Protein AF-A0A1I8BMW8-F1 (afdb_monomer_lite)

Foldseek 3Di:
DDDPPPPPCVVVVVVVPVPPDPPPPDDDPDPDPVPDDDDDDDLVLLCVCCQWCSNDPVQVVQADPVVRDGDDPADPVLVVQVSVCSVPVARADDLVDQLVSNVVVCVNRVHDPVRHDPVHVVVSVVNVVVVVVVVVVCVVCVVVVVCVVLCVVVVVLVVVVVVLVVQQADFDPVPVPPDPGDGPCNVPVVVSVVSLVVSLVVLVVSLVVVLVPDPDNVVQCPDPVVVVSCVVNVVVVVVVVVVVVVVD

Structure (mmCIF, N/CA/C/O backbone):
data_AF-A0A1I8BMW8-F1
#
_entry.id   AF-A0A1I8BMW8-F1
#
loop_
_atom_site.group_PDB
_atom_site.id
_atom_site.type_symbol
_atom_site.label_atom_id
_atom_site.label_alt_id
_atom_site.label_comp_id
_atom_site.label_asym_id
_atom_site.label_entity_id
_atom_site.label_seq_id
_atom_site.pdbx_PDB_ins_code
_atom_site.Cartn_x
_atom_site.Cartn_y
_atom_site.Cartn_z
_atom_site.occupancy
_atom_site.B_iso_or_equiv
_atom_site.auth_seq_id
_atom_site.auth_comp_id
_atom_site.auth_asym_id
_atom_site.auth_atom_id
_atom_site.pdbx_PDB_model_num
ATOM 1 N N . MET A 1 1 ? 2.443 -24.872 -12.646 1.00 39.47 1 MET A N 1
ATOM 2 C CA . MET A 1 1 ? 2.632 -23.406 -12.586 1.00 39.47 1 MET A CA 1
ATOM 3 C C . MET A 1 1 ? 1.426 -22.769 -13.255 1.00 39.47 1 MET A C 1
ATOM 5 O O . MET A 1 1 ? 1.393 -22.678 -14.472 1.00 39.47 1 MET A O 1
ATOM 9 N N . GLY A 1 2 ? 0.381 -22.483 -12.479 1.00 38.47 2 GLY A N 1
ATOM 10 C CA . GLY A 1 2 ? -0.894 -21.980 -12.985 1.00 38.47 2 GLY A CA 1
ATOM 11 C C . GLY A 1 2 ? -1.190 -20.589 -12.436 1.00 38.47 2 GLY A C 1
ATOM 12 O O . GLY A 1 2 ? -1.280 -20.422 -11.228 1.00 38.47 2 GLY A O 1
ATOM 13 N N . SER A 1 3 ? -1.360 -19.646 -13.363 1.00 41.53 3 SER A N 1
ATOM 14 C CA . SER A 1 3 ? -2.353 -18.564 -13.315 1.00 41.53 3 SER A CA 1
ATOM 15 C C . SER A 1 3 ? -2.209 -17.449 -12.266 1.00 41.53 3 SER A C 1
ATOM 17 O O . SER A 1 3 ? -2.980 -17.389 -11.317 1.00 41.53 3 SER A O 1
ATOM 19 N N . SER A 1 4 ? -1.361 -16.451 -12.556 1.00 47.25 4 SER A N 1
ATOM 20 C CA . SER A 1 4 ? -1.442 -15.094 -11.960 1.00 47.25 4 SER A CA 1
ATOM 21 C C . SER A 1 4 ? -1.854 -14.003 -12.963 1.00 47.25 4 SER A C 1
ATOM 23 O O . SER A 1 4 ? -1.624 -12.822 -12.729 1.00 47.25 4 SER A O 1
ATOM 25 N N . ALA A 1 5 ? -2.470 -14.362 -14.095 1.00 47.78 5 ALA A N 1
ATOM 26 C CA . ALA A 1 5 ? -2.811 -13.396 -15.149 1.00 47.78 5 ALA A CA 1
ATOM 27 C C . ALA A 1 5 ? -4.269 -12.883 -15.122 1.00 47.78 5 ALA A C 1
ATOM 29 O O . ALA A 1 5 ? -4.607 -11.982 -15.884 1.00 47.78 5 ALA A O 1
ATOM 30 N N . ALA A 1 6 ? -5.145 -13.409 -14.257 1.00 46.69 6 ALA A N 1
ATOM 31 C CA . ALA A 1 6 ? -6.575 -13.067 -14.293 1.00 46.69 6 ALA A CA 1
ATOM 32 C C . ALA A 1 6 ? -6.965 -11.806 -13.488 1.00 46.69 6 ALA A C 1
ATOM 34 O O . ALA A 1 6 ? -8.049 -11.268 -13.692 1.00 46.69 6 ALA A O 1
ATOM 35 N N . ALA A 1 7 ? -6.106 -11.301 -12.594 1.00 51.41 7 ALA A N 1
ATOM 36 C CA . ALA A 1 7 ? -6.482 -10.226 -11.665 1.00 51.41 7 ALA A CA 1
ATOM 37 C C . ALA A 1 7 ? -6.335 -8.796 -12.231 1.00 51.41 7 ALA A C 1
ATOM 39 O O . ALA A 1 7 ? -6.911 -7.859 -11.683 1.00 51.41 7 ALA A O 1
ATOM 40 N N . ALA A 1 8 ? -5.605 -8.604 -13.336 1.00 49.16 8 ALA A N 1
ATOM 41 C CA . ALA A 1 8 ? -5.265 -7.267 -13.841 1.00 49.16 8 ALA A CA 1
ATOM 42 C C . ALA A 1 8 ? -6.357 -6.596 -14.706 1.00 49.16 8 ALA A C 1
ATOM 44 O O . ALA A 1 8 ? -6.233 -5.420 -15.036 1.00 49.16 8 ALA A O 1
ATOM 45 N N . TRP A 1 9 ? -7.437 -7.307 -15.056 1.00 40.75 9 TRP A N 1
ATOM 46 C CA . TRP A 1 9 ? -8.483 -6.805 -15.968 1.00 40.75 9 TRP A CA 1
ATOM 47 C C . TRP A 1 9 ? -9.793 -6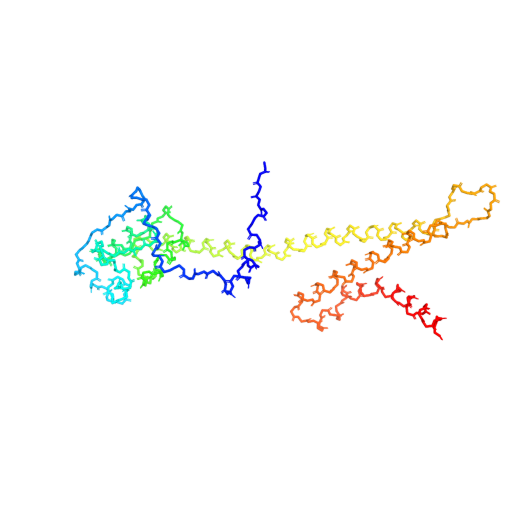.381 -15.280 1.00 40.75 9 TRP A C 1
ATOM 49 O O . TRP A 1 9 ? -10.689 -5.837 -15.929 1.00 40.75 9 TRP A O 1
ATOM 59 N N . LEU A 1 10 ? -9.906 -6.558 -13.960 1.00 49.00 10 LEU A N 1
ATOM 60 C CA . LEU A 1 10 ? -11.098 -6.185 -13.183 1.00 49.00 10 LEU A CA 1
ATOM 61 C C . LEU A 1 10 ? -11.504 -4.692 -13.258 1.00 49.00 10 LEU A C 1
ATOM 63 O O . LEU A 1 10 ? -12.707 -4.428 -13.183 1.00 49.00 10 LEU A O 1
ATOM 67 N N . PRO A 1 11 ? -10.599 -3.708 -13.453 1.00 44.31 11 PRO A N 1
ATOM 68 C CA . PRO A 1 11 ? -11.014 -2.305 -13.550 1.00 44.31 11 PRO A CA 1
ATOM 69 C C . PRO A 1 11 ? -11.732 -1.959 -14.864 1.00 44.31 11 PRO A C 1
ATOM 71 O O . PRO A 1 11 ? -12.613 -1.103 -14.867 1.00 44.31 11 PRO A O 1
ATOM 74 N N . PHE A 1 12 ? -11.409 -2.636 -15.973 1.00 46.66 12 PHE A N 1
ATOM 75 C CA . PHE A 1 12 ? -11.993 -2.328 -17.286 1.00 46.66 12 PHE A CA 1
ATOM 76 C C . PHE A 1 12 ? -13.331 -3.037 -17.527 1.00 46.66 12 PHE A C 1
ATOM 78 O O . PHE A 1 12 ? -14.207 -2.472 -18.178 1.00 46.66 12 PHE A O 1
ATOM 85 N N . ALA A 1 13 ? -13.553 -4.209 -16.923 1.00 44.75 13 ALA A N 1
ATOM 86 C CA . ALA A 1 13 ? -14.846 -4.896 -16.990 1.00 44.75 13 ALA A CA 1
ATOM 87 C C . ALA A 1 13 ? -15.979 -4.140 -16.257 1.00 44.75 13 ALA A C 1
ATOM 89 O O . ALA A 1 13 ? -17.152 -4.325 -16.576 1.00 44.75 13 ALA A O 1
ATOM 90 N N . LYS A 1 14 ? -15.648 -3.255 -15.302 1.00 48.81 14 LYS A N 1
ATOM 91 C CA . LYS A 1 14 ? -16.634 -2.430 -14.579 1.00 48.81 14 LYS A CA 1
ATOM 92 C C . LYS A 1 14 ? -17.088 -1.175 -15.335 1.00 48.81 14 LYS A C 1
ATOM 94 O O . LYS A 1 14 ? -18.141 -0.642 -15.000 1.00 48.81 14 LYS A O 1
ATOM 99 N N . ALA A 1 15 ? -16.366 -0.722 -16.362 1.00 45.72 15 ALA A N 1
ATOM 100 C CA . ALA A 1 15 ? -16.757 0.469 -17.125 1.00 45.72 15 ALA A CA 1
ATOM 101 C C . ALA A 1 15 ? -17.849 0.181 -18.176 1.00 45.72 15 ALA A C 1
ATOM 103 O O . ALA A 1 15 ? -18.619 1.071 -18.522 1.00 45.72 15 ALA A O 1
ATOM 104 N N . SER A 1 16 ? -17.969 -1.063 -18.650 1.00 45.16 16 SER A N 1
ATOM 105 C CA . SER A 1 16 ? -18.952 -1.458 -19.677 1.00 45.16 16 SER A CA 1
ATOM 106 C C . SER A 1 16 ? -20.309 -1.898 -19.111 1.00 45.16 16 SER A C 1
ATOM 108 O O . SER A 1 16 ? -21.255 -2.091 -19.868 1.00 45.16 16 SER A O 1
ATOM 110 N N . ALA A 1 17 ? -20.417 -2.077 -17.792 1.00 46.59 17 ALA A N 1
ATOM 111 C CA . ALA A 1 17 ? -21.624 -2.583 -17.130 1.00 46.59 17 ALA A CA 1
ATOM 112 C C . ALA A 1 17 ? -22.525 -1.476 -16.549 1.00 46.59 17 ALA A C 1
ATOM 114 O O . ALA A 1 17 ? -23.539 -1.773 -15.915 1.00 46.59 17 ALA A O 1
ATOM 115 N N . VAL A 1 18 ? -22.185 -0.201 -16.770 1.00 50.69 18 VAL A N 1
ATOM 116 C CA . VAL A 1 18 ? -23.023 0.944 -16.386 1.00 50.69 18 VAL A CA 1
ATOM 117 C C . VAL A 1 18 ? -24.130 1.099 -17.429 1.00 50.69 18 VAL A C 1
ATOM 119 O O . VAL A 1 18 ? -24.050 1.925 -18.330 1.00 50.69 18 VAL A O 1
ATOM 122 N N . GLY A 1 19 ? -25.152 0.247 -17.357 1.00 53.00 19 GLY A N 1
ATOM 123 C CA . GLY A 1 19 ? -26.359 0.455 -18.157 1.00 53.00 19 GLY A CA 1
ATOM 124 C C . GLY A 1 19 ? -27.306 -0.730 -18.273 1.00 53.00 19 GLY A C 1
ATOM 125 O O . GLY A 1 19 ? -28.510 -0.507 -18.253 1.00 53.00 19 GLY A O 1
ATOM 126 N N . TRP A 1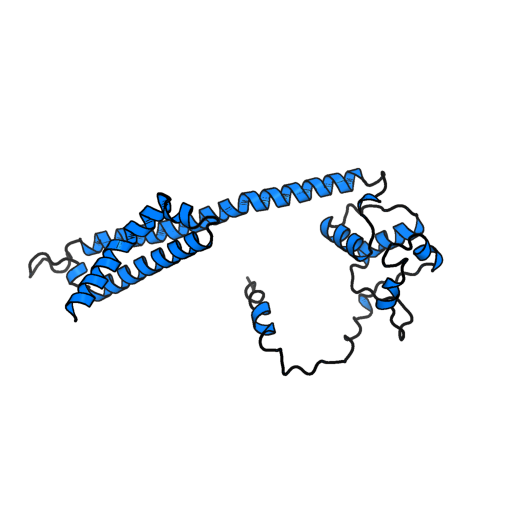 20 ? -26.811 -1.969 -18.380 1.00 50.28 20 TRP A N 1
ATOM 127 C CA . TRP A 1 20 ? -27.650 -3.124 -18.768 1.00 50.28 20 TRP A CA 1
ATOM 128 C C . TRP A 1 20 ? -27.685 -4.296 -17.782 1.00 50.28 20 TRP A C 1
ATOM 130 O O . TRP A 1 20 ? -28.362 -5.286 -18.049 1.00 50.28 20 TRP A O 1
ATOM 140 N N . SER A 1 21 ? -27.026 -4.204 -16.625 1.00 43.72 21 SER A N 1
ATOM 141 C CA . SER A 1 21 ? -27.268 -5.196 -15.575 1.00 43.72 21 SER A CA 1
ATOM 142 C C . SER A 1 21 ? -28.523 -4.785 -14.804 1.00 43.72 21 SER A C 1
ATOM 144 O O . SER A 1 21 ? -28.518 -3.690 -14.230 1.00 43.72 21 SER A O 1
ATOM 146 N N . PRO A 1 22 ? -29.608 -5.585 -14.783 1.00 45.41 22 PRO A N 1
ATOM 147 C CA . PRO A 1 22 ? -30.718 -5.296 -13.893 1.00 45.41 22 PRO A CA 1
ATOM 148 C C . PRO A 1 22 ? -30.134 -5.229 -12.486 1.00 45.41 22 PRO A C 1
ATOM 150 O O . PRO A 1 22 ? -29.482 -6.174 -12.041 1.00 45.41 22 PRO A O 1
ATOM 153 N N . ILE A 1 23 ? -30.308 -4.088 -11.813 1.00 52.81 23 ILE A N 1
ATOM 154 C CA . ILE A 1 23 ? -29.945 -3.930 -10.406 1.00 52.81 23 ILE A CA 1
ATOM 155 C C . ILE A 1 23 ? -30.770 -4.972 -9.658 1.00 52.81 23 ILE A C 1
ATOM 157 O O . ILE A 1 23 ? -31.953 -4.776 -9.375 1.00 52.81 23 ILE A O 1
ATOM 161 N N . SER A 1 24 ? -30.150 -6.126 -9.437 1.00 41.12 24 SER A N 1
ATOM 162 C CA . SER A 1 24 ? -30.702 -7.232 -8.684 1.00 41.12 24 SER A CA 1
ATOM 163 C C . SER A 1 24 ? -30.969 -6.685 -7.287 1.00 41.12 24 SER A C 1
ATOM 165 O O . SER A 1 24 ? -30.045 -6.462 -6.509 1.00 41.12 24 SER A O 1
ATOM 167 N N . ARG A 1 25 ? -32.246 -6.436 -6.989 1.00 54.12 25 ARG A N 1
ATOM 168 C CA . ARG A 1 25 ? -32.735 -6.158 -5.633 1.00 54.12 25 ARG A CA 1
ATOM 169 C C . ARG A 1 25 ? -32.839 -7.433 -4.797 1.00 54.12 25 ARG A C 1
ATOM 171 O O . ARG A 1 25 ? -33.378 -7.388 -3.698 1.00 54.12 25 ARG A O 1
ATOM 178 N N . THR A 1 26 ? -32.396 -8.577 -5.319 1.00 52.97 26 THR A N 1
ATOM 179 C CA . THR A 1 26 ? -32.315 -9.792 -4.518 1.00 52.97 26 THR A CA 1
ATOM 180 C C . THR A 1 26 ? -31.202 -9.606 -3.505 1.00 52.97 26 THR A C 1
ATOM 182 O O . THR A 1 26 ? -30.055 -9.343 -3.873 1.00 52.97 26 THR A O 1
ATOM 185 N N . SER A 1 27 ? -31.579 -9.702 -2.232 1.00 52.09 27 SER A N 1
ATOM 186 C CA . SER A 1 27 ? -30.651 -9.825 -1.120 1.00 52.09 27 SER A CA 1
ATOM 187 C C . SER A 1 27 ? -29.613 -10.897 -1.442 1.00 52.09 27 SER A C 1
ATOM 189 O O . SER A 1 27 ? -29.908 -11.896 -2.106 1.00 52.09 27 SER A O 1
ATOM 191 N N . LEU A 1 28 ? -28.376 -10.651 -1.010 1.00 54.91 28 LEU A N 1
ATOM 192 C CA . LEU A 1 28 ? -27.292 -11.615 -1.154 1.00 54.91 28 LEU A CA 1
ATOM 193 C C . LEU A 1 28 ? -27.760 -12.990 -0.642 1.00 54.91 28 LEU A C 1
ATOM 195 O O . LEU A 1 28 ? -28.454 -13.053 0.380 1.00 54.91 28 LEU A O 1
ATOM 199 N N . PRO A 1 29 ? -27.422 -14.090 -1.340 1.00 59.31 29 PRO A N 1
ATOM 200 C CA . PRO A 1 29 ? -27.774 -15.423 -0.877 1.00 59.31 29 PRO A CA 1
ATOM 201 C C . PRO A 1 29 ? -27.221 -15.628 0.533 1.00 59.31 29 PRO A C 1
ATOM 203 O O . PRO A 1 29 ? -26.073 -15.274 0.810 1.00 59.31 29 PRO A O 1
ATOM 206 N N . LYS A 1 30 ? -28.045 -16.192 1.427 1.00 58.38 30 LYS A N 1
ATOM 207 C CA . LYS A 1 30 ? -27.628 -16.467 2.806 1.00 58.38 30 LYS A CA 1
ATOM 208 C C . LYS A 1 30 ? -26.345 -17.310 2.777 1.00 58.38 30 LYS A C 1
ATOM 210 O O . LYS A 1 30 ? -26.336 -18.351 2.110 1.00 58.38 30 LYS A O 1
ATOM 215 N N . PRO A 1 31 ? -25.274 -16.886 3.471 1.00 57.44 31 PRO A N 1
ATOM 216 C CA . PRO A 1 31 ? -24.043 -17.655 3.519 1.00 57.44 31 PRO A CA 1
ATOM 217 C C . PRO A 1 31 ? -24.320 -19.052 4.099 1.00 57.44 31 PRO A C 1
ATOM 219 O O . PRO A 1 31 ? -25.230 -19.214 4.923 1.00 57.44 31 PRO A O 1
ATOM 222 N N . PRO A 1 32 ? -23.564 -20.079 3.677 1.00 62.25 32 PRO A N 1
ATOM 223 C CA . PRO A 1 32 ? -23.739 -21.432 4.186 1.00 62.25 32 PRO A CA 1
ATOM 224 C C . PRO A 1 32 ? -23.597 -21.449 5.714 1.00 62.25 32 PRO A C 1
ATOM 226 O O . PRO A 1 32 ? -22.632 -20.922 6.269 1.00 62.25 32 PRO A O 1
ATOM 229 N N . ALA A 1 33 ? -24.553 -22.087 6.399 1.00 58.62 33 ALA A N 1
ATOM 230 C CA . ALA A 1 33 ? -24.666 -22.081 7.863 1.00 58.62 33 ALA A CA 1
ATOM 231 C C . ALA A 1 33 ? -23.398 -22.564 8.601 1.00 58.62 33 ALA A C 1
ATOM 233 O O . ALA A 1 33 ? -23.194 -22.213 9.758 1.00 58.62 33 ALA A O 1
ATOM 234 N N . ALA A 1 34 ? -22.531 -23.328 7.928 1.00 58.22 34 ALA A N 1
ATOM 235 C CA . ALA A 1 34 ? -21.297 -23.880 8.481 1.00 58.22 34 ALA A CA 1
ATOM 236 C C . ALA A 1 34 ? -20.176 -22.849 8.745 1.00 58.22 34 ALA A C 1
ATOM 238 O O . ALA A 1 34 ? -19.248 -23.170 9.479 1.00 58.22 34 ALA A O 1
ATOM 239 N N . LEU A 1 35 ? -20.244 -21.630 8.191 1.00 64.88 35 LEU A N 1
ATOM 240 C CA . LEU A 1 35 ? -19.249 -20.566 8.437 1.00 64.88 35 LEU A CA 1
ATOM 241 C C . LEU A 1 35 ? -19.723 -19.478 9.411 1.00 64.88 35 LEU A C 1
ATOM 243 O O . LEU A 1 35 ? -18.964 -18.574 9.753 1.00 64.88 35 LEU A O 1
ATOM 247 N N . LYS A 1 36 ? -20.972 -19.546 9.879 1.00 77.88 36 LYS A N 1
ATOM 248 C CA . LYS A 1 36 ? -21.554 -18.498 10.716 1.00 77.88 36 LYS A CA 1
ATOM 249 C C . LYS A 1 36 ? -21.219 -18.728 12.188 1.00 77.88 36 LYS A C 1
ATOM 251 O O . LYS A 1 36 ? -21.779 -19.621 12.822 1.00 77.88 36 LYS A O 1
ATOM 256 N N . ARG A 1 37 ? -20.353 -17.886 12.761 1.00 89.62 37 ARG A N 1
ATOM 257 C CA . ARG A 1 37 ? -20.140 -17.837 14.214 1.00 89.62 37 ARG A CA 1
ATOM 258 C C . ARG A 1 37 ? -21.126 -16.860 14.846 1.00 89.62 37 ARG A C 1
ATOM 260 O O . ARG A 1 37 ? -21.170 -15.694 14.468 1.00 89.62 37 ARG A O 1
ATOM 267 N N . ARG A 1 38 ? -21.918 -17.340 15.805 1.00 92.31 38 ARG A N 1
ATOM 268 C CA . ARG A 1 38 ? -22.872 -16.516 16.553 1.00 92.31 38 ARG A CA 1
ATOM 269 C C . ARG A 1 38 ? -22.280 -16.133 17.907 1.00 92.31 38 ARG A C 1
ATOM 271 O O . ARG A 1 38 ? -21.680 -16.968 18.582 1.00 92.31 38 ARG A O 1
ATOM 278 N N . TYR A 1 39 ? -22.469 -14.875 18.284 1.00 95.56 39 TYR A N 1
ATOM 279 C CA . TYR A 1 39 ? -22.055 -14.324 19.565 1.00 95.56 39 TYR A CA 1
ATOM 280 C C . TYR A 1 39 ? -23.254 -13.702 20.270 1.00 95.56 39 TYR A C 1
ATOM 282 O O . TYR A 1 39 ? -23.974 -12.910 19.671 1.00 95.56 39 TYR A O 1
ATOM 290 N N . ASP A 1 40 ? -23.409 -14.015 21.555 1.00 95.38 40 ASP A N 1
ATOM 291 C CA . ASP A 1 40 ? -24.480 -13.481 22.394 1.00 95.38 40 ASP A CA 1
ATOM 292 C C . ASP A 1 40 ? -23.904 -12.611 23.519 1.00 95.38 40 ASP A C 1
ATOM 294 O O . ASP A 1 40 ? -22.865 -12.915 24.120 1.00 95.38 40 ASP A O 1
ATOM 298 N N . THR A 1 41 ? -24.575 -11.503 23.825 1.00 96.19 41 THR A N 1
ATOM 299 C CA . THR A 1 41 ? -24.212 -10.615 24.934 1.00 96.19 41 THR A CA 1
ATOM 300 C 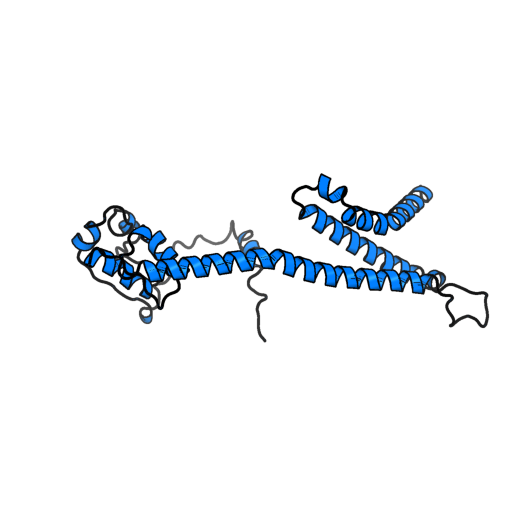C . THR A 1 41 ? -25.422 -9.828 25.422 1.00 96.19 41 THR A C 1
ATOM 302 O O . THR A 1 41 ? -26.437 -9.733 24.735 1.00 96.19 41 THR A O 1
ATOM 305 N N . TRP A 1 42 ? -25.317 -9.239 26.611 1.00 96.56 42 TRP A N 1
ATOM 306 C CA . TRP A 1 42 ? -26.356 -8.361 27.141 1.00 96.56 42 TRP A CA 1
ATOM 307 C C . TRP A 1 42 ? -26.316 -7.002 26.446 1.00 96.56 42 TRP A C 1
ATOM 309 O O . TRP A 1 42 ? -25.236 -6.461 26.202 1.00 96.56 42 TRP A O 1
ATOM 319 N N . LYS A 1 43 ? -27.486 -6.400 26.210 1.00 94.25 43 LYS A N 1
ATOM 320 C CA . LYS A 1 43 ? -27.589 -5.055 25.621 1.00 94.25 43 LYS A CA 1
ATOM 321 C C . LYS A 1 43 ? -26.775 -4.024 26.415 1.00 94.25 43 LYS A C 1
ATOM 323 O O . LYS A 1 43 ? -25.931 -3.335 25.853 1.00 94.25 43 LYS A O 1
ATOM 328 N N . ASN A 1 44 ? -26.920 -4.042 27.740 1.00 96.38 44 ASN A N 1
ATOM 329 C CA . ASN A 1 44 ? -26.209 -3.147 28.656 1.00 96.38 44 ASN A CA 1
ATOM 330 C C . ASN A 1 44 ? -24.679 -3.312 28.594 1.00 96.38 44 ASN A C 1
ATOM 332 O O . ASN A 1 44 ? -23.947 -2.418 29.004 1.00 96.38 44 ASN A O 1
ATOM 336 N N . THR A 1 45 ? -24.170 -4.460 28.127 1.00 97.00 45 THR A N 1
ATOM 337 C CA . THR A 1 45 ? -22.728 -4.661 27.925 1.00 97.00 45 THR A CA 1
ATOM 338 C C . THR A 1 45 ? -22.215 -3.804 26.773 1.00 97.00 45 THR A C 1
ATOM 340 O O . THR A 1 45 ? -21.146 -3.218 26.900 1.00 97.00 45 THR A O 1
ATOM 343 N N . LEU A 1 46 ? -22.982 -3.692 25.686 1.00 96.69 46 LEU A N 1
ATOM 344 C CA . LEU A 1 46 ? -22.625 -2.857 24.538 1.00 96.69 46 LEU A CA 1
ATOM 345 C C . LEU A 1 46 ? -22.791 -1.365 24.854 1.00 96.69 46 LEU A C 1
ATOM 347 O O . LEU A 1 46 ? -21.942 -0.559 24.494 1.00 96.69 46 LEU A O 1
ATOM 351 N N . GLU A 1 47 ? -23.830 -1.013 25.617 1.00 94.94 47 GLU A N 1
ATOM 352 C CA . GLU A 1 47 ? -24.131 0.369 26.032 1.00 94.94 47 GLU A CA 1
ATOM 353 C C . GLU A 1 47 ? -23.058 0.997 26.944 1.00 94.94 47 GLU A C 1
ATOM 355 O O . GLU A 1 47 ? -23.076 2.204 27.168 1.00 94.94 47 GLU A O 1
ATOM 360 N N . ARG A 1 48 ? -22.094 0.213 27.453 1.00 95.25 48 ARG A N 1
ATOM 361 C CA . ARG A 1 48 ? -20.951 0.731 28.231 1.00 95.25 48 ARG A CA 1
ATOM 362 C C . ARG A 1 48 ? -20.059 1.684 27.440 1.00 95.25 48 ARG A C 1
ATOM 364 O O . ARG A 1 48 ? -19.425 2.541 28.048 1.00 95.25 48 ARG A O 1
ATOM 371 N N . PHE A 1 49 ? -19.987 1.514 26.123 1.00 96.44 49 PHE A N 1
ATOM 372 C CA . PHE A 1 49 ? -19.137 2.311 25.243 1.00 96.44 49 PHE A CA 1
ATOM 373 C C . PHE A 1 49 ? -19.993 2.876 24.103 1.00 96.44 49 PHE A C 1
ATOM 375 O O . PHE A 1 49 ? -19.981 2.324 23.013 1.00 96.44 49 PHE A O 1
ATOM 382 N N . PRO A 1 50 ? -20.777 3.942 24.339 1.00 96.12 50 PRO A N 1
ATOM 383 C CA . PRO A 1 50 ? -21.742 4.451 23.359 1.00 96.12 50 PRO A CA 1
ATOM 384 C C . PRO A 1 50 ? -21.101 5.081 22.113 1.00 96.12 50 PRO A C 1
ATOM 386 O O . PRO A 1 50 ? -21.778 5.237 21.105 1.00 96.12 50 PRO A O 1
ATOM 389 N N . GLU A 1 51 ? -19.812 5.422 22.176 1.00 94.38 51 GLU A N 1
ATOM 390 C CA . GLU A 1 51 ? -19.056 6.052 21.081 1.00 94.38 51 GLU A CA 1
ATOM 391 C C . GLU A 1 51 ? -18.602 5.057 19.999 1.00 94.38 51 GLU A C 1
ATOM 393 O O . GLU A 1 51 ? -18.083 5.455 18.960 1.00 94.38 51 GLU A O 1
ATOM 398 N N . THR A 1 52 ? -18.745 3.755 20.244 1.00 96.69 52 THR A N 1
ATOM 399 C CA . THR A 1 52 ? -18.330 2.699 19.314 1.00 96.69 52 THR A CA 1
ATOM 400 C C . THR A 1 52 ? -19.510 2.213 18.472 1.00 96.69 52 THR A C 1
ATOM 402 O O . THR A 1 52 ? -20.668 2.368 18.862 1.00 96.69 52 THR A O 1
ATOM 405 N N . LEU A 1 53 ? -19.239 1.526 17.356 1.00 96.69 53 LEU A N 1
ATOM 406 C CA . LEU A 1 53 ? -20.278 1.045 16.431 1.00 96.69 53 LEU A CA 1
ATOM 407 C C . LEU A 1 53 ? -21.350 0.192 17.131 1.00 96.69 53 LEU A C 1
ATOM 409 O O . LEU A 1 53 ? -22.546 0.359 16.895 1.00 96.69 53 LEU A O 1
ATOM 413 N N . LEU A 1 54 ? -20.931 -0.741 17.997 1.00 96.38 54 LEU A N 1
ATOM 414 C CA . LEU A 1 54 ? -21.857 -1.647 18.689 1.00 96.38 54 LEU A CA 1
ATOM 415 C C . LEU A 1 54 ? -22.591 -0.979 19.855 1.00 96.38 54 LEU A C 1
ATOM 417 O O . LEU A 1 54 ? -23.660 -1.454 20.245 1.00 96.38 54 LEU A O 1
ATOM 421 N N . GLY A 1 55 ? -22.017 0.065 20.452 1.00 94.56 55 GLY A N 1
ATOM 422 C CA . GLY A 1 55 ? -22.652 0.804 21.540 1.00 94.56 55 GLY A CA 1
ATOM 423 C C . GLY A 1 55 ? -23.616 1.878 21.047 1.00 94.56 55 GLY A C 1
ATOM 424 O O . GLY A 1 55 ? -24.609 2.150 21.726 1.00 94.56 55 GLY A O 1
ATOM 425 N N . SER A 1 56 ? -23.356 2.433 19.864 1.00 95.00 56 SER A N 1
ATOM 426 C CA . SER A 1 56 ? -24.139 3.495 19.241 1.00 95.00 56 SER A CA 1
ATOM 427 C C . SER A 1 56 ? -25.347 2.959 18.458 1.00 95.00 56 SER A C 1
ATOM 429 O O . SER A 1 56 ? -25.627 1.758 18.418 1.00 95.00 56 SER A O 1
ATOM 431 N N . ASN A 1 57 ? -26.081 3.870 17.814 1.00 93.25 57 ASN A N 1
ATOM 432 C CA . ASN A 1 57 ? -27.181 3.527 16.908 1.00 93.25 57 ASN A CA 1
ATOM 433 C C . ASN A 1 57 ? -26.688 2.988 15.551 1.00 93.25 57 ASN A C 1
ATOM 435 O O . ASN A 1 57 ? -27.502 2.557 14.740 1.00 93.25 57 ASN A O 1
ATOM 439 N N . GLU A 1 58 ? -25.379 3.000 15.281 1.00 92.75 58 GLU A N 1
ATOM 440 C CA . GLU A 1 58 ? -24.827 2.508 14.015 1.00 92.75 58 GLU A CA 1
ATOM 441 C C . GLU A 1 58 ? -25.030 1.002 13.835 1.00 92.75 58 GLU A C 1
ATOM 443 O O . GLU A 1 58 ? -25.213 0.535 12.711 1.00 92.75 58 GLU A O 1
ATOM 448 N N . ARG A 1 59 ? -25.087 0.228 14.926 1.00 92.62 59 ARG A N 1
ATOM 449 C CA . ARG A 1 59 ? -25.397 -1.206 14.841 1.00 92.62 59 ARG A CA 1
ATOM 450 C C . ARG A 1 59 ? -26.736 -1.494 14.160 1.00 92.62 59 ARG A C 1
ATOM 452 O O . ARG A 1 59 ? -26.872 -2.552 13.560 1.00 92.62 59 ARG A O 1
ATOM 459 N N . GLU A 1 60 ? -27.706 -0.577 14.218 1.00 92.19 60 GLU A N 1
ATOM 460 C CA . GLU A 1 60 ? -29.041 -0.774 13.634 1.00 92.19 60 GLU A CA 1
ATOM 461 C C . GLU A 1 60 ? -28.975 -0.930 12.104 1.00 92.19 60 GLU A C 1
ATOM 463 O O . GLU A 1 60 ? -29.805 -1.619 11.520 1.00 92.19 60 GLU A O 1
ATOM 468 N N . PHE A 1 61 ? -27.935 -0.395 11.444 1.00 92.75 61 PHE A N 1
ATOM 469 C CA . PHE A 1 61 ? -27.692 -0.626 10.012 1.00 92.75 61 PHE A CA 1
ATOM 470 C C . PHE A 1 61 ? -27.355 -2.085 9.673 1.00 92.75 61 PHE A C 1
ATOM 472 O O . PHE A 1 61 ? -27.467 -2.488 8.517 1.00 92.75 61 PHE A O 1
ATOM 479 N N . PHE A 1 62 ? -26.938 -2.869 10.667 1.00 93.31 62 PHE A N 1
ATOM 480 C CA . PHE A 1 62 ? -26.542 -4.268 10.528 1.00 93.31 62 PHE A CA 1
ATOM 481 C C . PHE A 1 62 ? -27.593 -5.233 11.087 1.00 93.31 62 PHE A C 1
ATOM 483 O O . PHE A 1 62 ? -27.333 -6.433 11.175 1.00 93.31 62 PHE A O 1
ATOM 490 N N . TYR A 1 63 ? -28.761 -4.734 11.498 1.00 92.94 63 TYR A N 1
ATOM 491 C CA . TYR A 1 63 ? -29.828 -5.561 12.047 1.00 92.94 63 TYR A CA 1
ATOM 492 C C . TYR A 1 63 ? -30.620 -6.266 10.934 1.00 92.94 63 TYR A C 1
ATOM 494 O O . TYR A 1 63 ? -31.125 -5.634 10.007 1.00 92.94 63 TYR A O 1
ATOM 502 N N . ASP A 1 64 ? -30.726 -7.589 11.030 1.00 92.44 64 ASP A N 1
ATOM 503 C CA . ASP A 1 64 ? -31.568 -8.432 10.182 1.00 92.44 64 ASP A CA 1
ATOM 504 C C . ASP A 1 64 ? -32.901 -8.694 10.904 1.00 92.44 64 ASP A C 1
ATOM 506 O O . ASP A 1 64 ? -32.950 -9.425 11.898 1.00 92.44 64 ASP A O 1
ATOM 510 N N . GLU A 1 65 ? -33.986 -8.103 10.395 1.00 92.81 65 GLU A N 1
ATOM 511 C CA . GLU A 1 65 ? -35.346 -8.245 10.939 1.00 92.81 65 GLU A CA 1
ATOM 512 C C . GLU A 1 65 ? -35.881 -9.682 10.855 1.00 92.81 65 GLU A C 1
ATOM 514 O O . GLU A 1 65 ? -36.576 -10.145 11.766 1.00 92.81 65 GLU A O 1
ATOM 519 N N . ASP A 1 66 ? -35.533 -10.421 9.797 1.00 91.50 66 ASP A N 1
ATOM 520 C CA . ASP A 1 66 ? -36.012 -11.791 9.602 1.00 91.50 66 ASP A CA 1
ATOM 521 C C . ASP A 1 66 ? -35.341 -12.740 10.598 1.00 91.50 66 ASP A C 1
ATOM 523 O O . ASP A 1 66 ? -35.969 -13.653 11.144 1.00 91.50 66 ASP A O 1
ATOM 527 N N . ALA A 1 67 ? -34.044 -12.536 10.834 1.00 89.25 67 ALA A N 1
ATOM 528 C CA . ALA A 1 67 ? -33.249 -13.372 11.724 1.00 89.25 67 ALA A CA 1
ATOM 529 C C . ALA A 1 67 ? -33.208 -12.873 13.181 1.00 89.25 67 ALA A C 1
ATOM 531 O O . ALA A 1 67 ? -32.765 -13.616 14.064 1.00 89.25 67 ALA A O 1
ATOM 532 N N . LYS A 1 68 ? -33.702 -11.652 13.432 1.00 93.19 68 LYS A N 1
ATOM 533 C CA . LYS A 1 68 ? -33.665 -10.938 14.718 1.00 93.19 68 LYS A CA 1
ATOM 534 C C . LYS A 1 68 ? -32.266 -10.892 15.331 1.00 93.19 68 LYS A C 1
ATOM 536 O O . LYS A 1 68 ? -32.080 -11.174 16.516 1.00 93.19 68 LYS A O 1
ATOM 541 N N . GLU A 1 69 ? -31.267 -10.585 14.513 1.00 93.44 69 GLU A N 1
ATOM 542 C CA . GLU A 1 69 ? -29.865 -10.540 14.928 1.00 93.44 69 GLU A CA 1
ATOM 543 C C . GLU A 1 69 ? -29.082 -9.477 14.158 1.00 93.44 69 GLU A C 1
ATOM 545 O O . GLU A 1 69 ? -29.482 -9.063 13.076 1.00 93.44 69 GLU A O 1
ATOM 550 N N . TYR A 1 70 ? -27.936 -9.065 14.698 1.00 94.38 70 TYR A N 1
ATOM 551 C CA . TYR A 1 70 ? -26.997 -8.207 13.979 1.00 94.38 70 TYR A CA 1
ATOM 552 C C . TYR A 1 70 ? -26.028 -9.068 13.170 1.00 94.38 70 TYR A C 1
ATOM 554 O O . TYR A 1 70 ? -25.400 -9.977 13.722 1.00 94.38 70 TYR A O 1
ATOM 562 N N . PHE A 1 71 ? -25.897 -8.789 11.874 1.00 94.00 71 PHE A N 1
ATOM 563 C CA . PHE A 1 71 ? -25.036 -9.540 10.968 1.00 94.00 71 PHE A CA 1
ATOM 564 C C . PHE A 1 71 ? -23.837 -8.710 10.506 1.00 94.00 71 PHE A C 1
ATOM 566 O O . PHE A 1 71 ? -23.985 -7.650 9.902 1.00 94.00 71 PHE A O 1
ATOM 573 N N . PHE A 1 72 ? -22.640 -9.249 10.737 1.00 94.31 72 PHE A N 1
ATOM 574 C CA . PHE A 1 72 ? -21.377 -8.674 10.290 1.00 94.31 72 PHE A CA 1
ATOM 575 C C . PHE A 1 72 ? -20.639 -9.693 9.421 1.00 94.31 72 PHE A C 1
ATOM 577 O O . PHE A 1 72 ? -20.300 -10.777 9.893 1.00 94.31 72 PHE A O 1
ATOM 584 N N . ASP A 1 73 ? -20.371 -9.336 8.165 1.00 93.12 73 ASP A N 1
ATOM 585 C CA . ASP A 1 73 ? -19.538 -10.126 7.248 1.00 93.12 73 ASP A CA 1
ATOM 586 C C . ASP A 1 73 ? -18.054 -9.786 7.467 1.00 93.12 73 ASP A C 1
ATOM 588 O O . ASP A 1 73 ? -17.406 -9.121 6.657 1.00 93.12 73 ASP A O 1
ATOM 592 N N . ARG A 1 74 ? -17.560 -10.117 8.664 1.00 93.94 74 ARG A N 1
ATOM 593 C CA . ARG A 1 74 ? -16.228 -9.762 9.182 1.00 93.94 74 ARG A CA 1
ATOM 594 C C . ARG A 1 74 ? -15.575 -10.966 9.852 1.00 93.94 74 ARG A C 1
ATOM 596 O O . ARG A 1 74 ? -16.218 -12.000 10.038 1.00 93.94 74 ARG A O 1
ATOM 603 N N . ASP A 1 75 ? -14.307 -10.824 10.230 1.00 93.81 75 ASP A N 1
ATOM 604 C CA . ASP A 1 75 ? -13.544 -11.901 10.851 1.00 93.81 75 ASP A CA 1
ATOM 605 C C . ASP A 1 75 ? -14.153 -12.310 12.217 1.00 93.81 75 ASP A C 1
ATOM 607 O O . ASP A 1 75 ? -14.132 -11.536 13.186 1.00 93.81 75 ASP A O 1
ATOM 611 N N . PRO A 1 76 ? -14.714 -13.532 12.334 1.00 93.94 76 PRO A N 1
ATOM 612 C CA . PRO A 1 76 ? -15.376 -13.969 13.557 1.00 93.94 76 PRO A CA 1
ATOM 613 C C . PRO A 1 76 ? -14.383 -14.281 14.675 1.00 93.94 76 PRO A C 1
ATOM 615 O O . PRO A 1 76 ? -14.779 -14.368 15.837 1.00 93.94 76 PRO A O 1
ATOM 618 N N . ASP A 1 77 ? -13.122 -14.518 14.342 1.00 93.12 77 ASP A N 1
ATOM 619 C CA . ASP A 1 77 ? -12.051 -14.822 15.265 1.00 93.12 77 ASP A CA 1
ATOM 620 C C . ASP A 1 77 ? -11.583 -13.538 15.958 1.00 93.12 77 ASP A C 1
ATOM 622 O O . ASP A 1 77 ? -11.599 -13.476 17.184 1.00 93.12 77 ASP A O 1
ATOM 626 N N . LEU A 1 78 ? -11.341 -12.454 15.228 1.00 95.94 78 LEU A N 1
ATOM 627 C CA . LEU A 1 78 ? -10.998 -11.155 15.816 1.00 95.94 78 LEU A CA 1
ATOM 628 C C . LEU A 1 78 ? -12.150 -10.534 16.616 1.00 95.94 78 LEU A C 1
ATOM 630 O O . LEU A 1 78 ? -11.920 -9.945 17.680 1.00 95.94 78 LEU A O 1
ATOM 634 N N . PHE A 1 79 ? -13.398 -10.754 16.189 1.00 96.81 79 PHE A N 1
ATOM 635 C CA . PHE A 1 79 ? -14.580 -10.286 16.918 1.00 96.81 79 PHE A CA 1
ATOM 636 C C . PHE A 1 79 ? -14.632 -10.785 18.372 1.00 96.81 79 PHE A C 1
ATOM 638 O O . PHE A 1 79 ? -15.159 -10.096 19.251 1.00 96.81 79 PHE A O 1
ATOM 645 N N . ARG A 1 80 ? -14.030 -11.948 18.673 1.00 95.81 80 ARG A N 1
ATOM 646 C CA . ARG A 1 80 ? -13.952 -12.483 20.044 1.00 95.81 80 ARG A CA 1
ATOM 647 C C . ARG A 1 80 ? -13.305 -11.478 21.010 1.00 95.81 80 ARG A C 1
ATOM 649 O O . ARG A 1 80 ? -13.743 -11.354 22.154 1.00 95.81 80 ARG A O 1
ATOM 656 N N . HIS A 1 81 ? -12.289 -10.746 20.545 1.00 96.69 81 HIS A N 1
ATOM 657 C CA . HIS A 1 81 ? -11.537 -9.766 21.334 1.00 96.69 81 HIS A CA 1
ATOM 658 C C . HIS A 1 81 ? -12.287 -8.443 21.459 1.00 96.69 81 HIS A C 1
ATOM 660 O O . HIS A 1 81 ? -12.337 -7.869 22.547 1.00 96.69 81 HIS A O 1
ATOM 666 N N . ILE A 1 82 ? -12.949 -8.024 20.377 1.00 97.56 82 ILE A N 1
ATOM 667 C CA . ILE A 1 82 ? -13.845 -6.865 20.362 1.00 97.56 82 ILE A CA 1
ATOM 668 C C . ILE A 1 82 ? -14.943 -7.044 21.409 1.00 97.56 82 ILE A C 1
ATOM 670 O O . ILE A 1 82 ? -15.136 -6.187 22.264 1.00 97.56 82 ILE A O 1
ATOM 674 N N . LEU A 1 83 ? -15.626 -8.191 21.417 1.00 97.50 83 LEU A N 1
ATOM 675 C CA . LEU A 1 83 ? -16.692 -8.446 22.381 1.00 97.50 83 LEU A CA 1
ATOM 676 C C . LEU A 1 83 ? -16.169 -8.583 23.820 1.00 97.50 83 LEU A C 1
ATOM 678 O O . LEU A 1 83 ? -16.835 -8.160 24.769 1.00 97.50 83 LEU A O 1
ATOM 682 N N . ALA A 1 84 ? -14.978 -9.163 23.999 1.00 96.88 84 ALA A N 1
ATOM 683 C CA . ALA A 1 84 ? -14.335 -9.243 25.306 1.00 96.88 84 ALA A CA 1
ATOM 684 C C . ALA A 1 84 ? -14.084 -7.849 25.899 1.00 96.88 84 ALA A C 1
ATOM 686 O O . ALA A 1 84 ? -14.347 -7.665 27.086 1.00 96.88 84 ALA A O 1
ATOM 687 N N . PHE A 1 85 ? -13.692 -6.864 25.084 1.00 97.56 85 PHE A N 1
ATOM 688 C CA . PHE A 1 85 ? -13.513 -5.478 25.521 1.00 97.56 85 PHE A CA 1
ATOM 689 C C . PHE A 1 85 ? -14.785 -4.883 26.149 1.00 97.56 85 PHE A C 1
ATOM 691 O O . PHE A 1 85 ? -14.712 -4.345 27.251 1.00 97.56 85 PHE A O 1
ATOM 698 N N . TYR A 1 86 ? -15.972 -5.066 25.558 1.00 97.06 86 TYR A N 1
ATOM 699 C CA . TYR A 1 86 ? -17.223 -4.582 26.175 1.00 97.06 86 TYR A CA 1
ATOM 700 C C . TYR A 1 86 ? -17.533 -5.279 27.512 1.00 97.06 86 TYR A C 1
ATOM 702 O O . TYR A 1 86 ? -18.081 -4.681 28.447 1.00 97.06 86 TYR A O 1
ATOM 710 N N . ARG A 1 87 ? -17.170 -6.562 27.631 1.00 96.56 87 ARG A N 1
ATOM 711 C CA . ARG A 1 87 ? -17.408 -7.366 28.839 1.00 96.56 87 ARG A CA 1
ATOM 712 C C . ARG A 1 87 ? -16.472 -6.980 29.983 1.00 96.56 87 ARG A C 1
ATOM 714 O O . ARG A 1 87 ? -16.938 -6.820 31.113 1.00 96.56 87 ARG A O 1
ATOM 721 N N . THR A 1 88 ? -15.181 -6.833 29.704 1.00 95.56 88 THR A N 1
ATOM 722 C CA . THR A 1 88 ? -14.133 -6.620 30.716 1.00 95.56 88 THR A CA 1
ATOM 723 C C . THR A 1 88 ? -13.782 -5.149 30.927 1.00 95.56 88 THR A C 1
ATOM 725 O O . THR A 1 88 ? -13.241 -4.809 31.975 1.00 95.56 88 THR A O 1
ATOM 728 N N . GLY A 1 89 ? -14.058 -4.291 29.943 1.00 94.62 89 GLY A N 1
ATOM 729 C CA . GLY A 1 89 ? -13.562 -2.916 29.868 1.00 94.62 89 GLY A CA 1
ATOM 730 C C . GLY A 1 89 ? -12.074 -2.808 29.515 1.00 94.62 89 GLY A C 1
ATOM 731 O O . GLY A 1 89 ? -11.523 -1.715 29.564 1.00 94.62 89 GLY A O 1
ATOM 732 N N . ARG A 1 90 ? -11.412 -3.927 29.191 1.00 95.00 90 ARG A N 1
ATOM 733 C CA . ARG A 1 90 ? -9.981 -3.994 28.870 1.00 95.00 90 ARG A CA 1
ATOM 734 C C . ARG A 1 90 ? -9.767 -4.588 27.489 1.00 95.00 90 ARG A C 1
ATOM 736 O O . ARG A 1 90 ? -10.241 -5.690 27.208 1.00 95.00 90 ARG A O 1
ATOM 743 N N . LEU A 1 91 ? -9.053 -3.855 26.640 1.00 97.25 91 LEU A N 1
ATOM 744 C CA . LEU A 1 91 ? -8.736 -4.278 25.283 1.00 97.25 91 LEU A CA 1
ATOM 745 C C . LEU A 1 91 ? -7.411 -5.045 25.281 1.00 97.25 91 LEU A C 1
ATOM 747 O O . LEU A 1 91 ? -6.377 -4.517 25.686 1.00 97.25 91 LEU A O 1
ATOM 751 N N . HIS A 1 92 ? -7.449 -6.295 24.827 1.00 96.88 92 HIS A N 1
ATOM 752 C CA . HIS A 1 92 ? -6.288 -7.181 24.779 1.00 96.88 92 HIS A CA 1
ATOM 753 C C . HIS A 1 92 ? -5.844 -7.395 23.335 1.00 96.88 92 HIS A C 1
ATOM 755 O O . HIS A 1 92 ? -6.672 -7.715 22.487 1.00 96.88 92 HIS A O 1
ATOM 761 N N . TYR A 1 93 ? -4.544 -7.264 23.076 1.00 96.88 93 TYR A N 1
ATOM 762 C CA . TYR A 1 93 ? -3.961 -7.546 21.767 1.00 96.88 93 TYR A CA 1
ATOM 763 C C . TYR A 1 93 ? -3.678 -9.053 21.607 1.00 96.88 93 TYR A C 1
ATOM 765 O O . TYR A 1 93 ? -2.962 -9.625 22.435 1.00 96.88 93 TYR A O 1
ATOM 773 N N . PRO A 1 94 ? -4.225 -9.721 20.575 1.00 95.50 94 PRO A N 1
ATOM 774 C CA . PRO A 1 94 ? -3.964 -11.135 20.326 1.00 95.50 94 PRO A CA 1
ATOM 775 C C . PRO A 1 94 ? -2.654 -11.353 19.554 1.00 95.50 94 PRO A C 1
ATOM 777 O O . PRO A 1 94 ? -2.575 -11.110 18.354 1.00 95.50 94 PRO A O 1
ATOM 780 N N . GLN A 1 95 ? -1.632 -11.890 20.227 1.00 92.75 95 GLN A N 1
ATOM 781 C CA . GLN A 1 95 ? -0.294 -12.097 19.646 1.00 92.75 95 GLN A CA 1
ATOM 782 C C . GLN A 1 95 ? -0.254 -13.068 18.449 1.00 92.75 95 GLN A C 1
ATOM 784 O O . GLN A 1 95 ? 0.681 -13.018 17.654 1.00 92.75 95 GLN A O 1
ATOM 789 N N . THR A 1 96 ? -1.234 -13.969 18.325 1.00 91.94 96 THR A N 1
ATOM 790 C CA . THR A 1 96 ? -1.297 -14.951 17.228 1.00 91.94 96 THR A CA 1
ATOM 791 C C . THR A 1 96 ? -1.868 -14.387 15.932 1.00 91.94 96 THR A C 1
ATOM 793 O O . THR A 1 96 ? -1.782 -15.048 14.901 1.00 91.94 96 THR A O 1
ATOM 796 N N . GLU A 1 97 ? -2.471 -13.203 15.982 1.00 93.88 97 GLU A N 1
ATOM 797 C CA . GLU A 1 97 ? -3.174 -12.610 14.851 1.00 93.88 97 GLU A CA 1
ATOM 798 C C . GLU A 1 97 ? -2.298 -11.564 14.146 1.00 93.88 97 GLU A C 1
ATOM 800 O O . GLU A 1 97 ? -1.344 -11.016 14.705 1.00 93.88 97 GLU A O 1
ATOM 805 N N . CYS A 1 98 ? -2.624 -11.264 12.889 1.00 94.56 98 CYS A N 1
ATOM 806 C CA . CYS A 1 98 ? -1.948 -10.201 12.151 1.00 94.56 98 CYS A CA 1
ATOM 807 C C . CYS A 1 98 ? -2.322 -8.824 12.724 1.00 94.56 98 CYS A C 1
ATOM 809 O O . CYS A 1 98 ? -3.504 -8.482 12.780 1.00 94.56 98 CYS A O 1
ATOM 811 N N . LEU A 1 99 ? -1.316 -8.004 13.054 1.00 95.06 99 LEU A N 1
ATOM 812 C CA . LEU A 1 99 ? -1.505 -6.635 13.550 1.00 95.06 99 LEU A CA 1
ATOM 813 C C . LEU A 1 99 ? -2.427 -5.807 12.648 1.00 95.06 99 LEU A C 1
ATOM 815 O O . LEU A 1 99 ? -3.344 -5.164 13.145 1.00 95.06 99 LEU A O 1
ATOM 819 N N . VAL A 1 100 ? -2.182 -5.831 11.333 1.00 95.38 100 VAL A N 1
ATOM 820 C CA . VAL A 1 100 ? -2.931 -5.017 10.363 1.00 95.38 100 VAL A CA 1
ATOM 821 C C . VAL A 1 100 ? -4.403 -5.421 10.353 1.00 95.38 100 VAL A C 1
ATOM 823 O O . VAL A 1 100 ? -5.272 -4.567 10.472 1.00 95.38 100 VAL A O 1
ATOM 826 N N . SER A 1 101 ? -4.680 -6.727 10.312 1.00 96.44 101 SER A N 1
ATOM 827 C CA . SER A 1 101 ? -6.051 -7.247 10.358 1.00 96.44 101 SER A CA 1
ATOM 828 C C . SER A 1 101 ? -6.757 -6.866 11.660 1.00 96.44 101 SER A C 1
ATOM 830 O O . SER A 1 101 ? -7.937 -6.533 11.653 1.00 96.44 101 SER A O 1
ATOM 832 N N . TYR A 1 102 ? -6.040 -6.892 12.786 1.00 96.94 102 TYR A N 1
ATOM 833 C CA . TYR A 1 102 ? -6.597 -6.502 14.075 1.00 96.94 102 TYR A CA 1
ATOM 834 C C . TYR A 1 102 ? -6.903 -4.999 14.151 1.00 96.94 102 TYR A C 1
ATOM 836 O O . TYR A 1 102 ? -7.990 -4.628 14.591 1.00 96.94 102 TYR A O 1
ATOM 844 N N . GLU A 1 103 ? -5.996 -4.131 13.685 1.00 96.56 103 GLU A N 1
ATOM 845 C CA . GLU A 1 103 ? -6.245 -2.683 13.610 1.00 96.56 103 GLU A CA 1
ATOM 846 C C . GLU A 1 103 ? -7.418 -2.348 12.673 1.00 96.56 103 GLU A C 1
ATOM 848 O O . GLU A 1 103 ? -8.211 -1.462 12.989 1.00 96.56 103 GLU A O 1
ATOM 853 N N . GLU A 1 104 ? -7.577 -3.072 11.561 1.00 97.06 104 GLU A N 1
ATOM 854 C CA . GLU A 1 104 ? -8.717 -2.914 10.649 1.00 97.06 104 GLU A CA 1
ATOM 855 C C . GLU A 1 104 ? -10.058 -3.265 11.313 1.00 97.06 104 GLU A C 1
ATOM 857 O O . GLU A 1 104 ? -11.035 -2.536 11.128 1.00 97.06 104 GLU A O 1
ATOM 862 N N . GLU A 1 105 ? -10.124 -4.338 12.109 1.00 97.62 105 GLU A N 1
ATOM 863 C CA . GLU A 1 105 ? -11.332 -4.665 12.881 1.00 97.62 105 GLU A CA 1
ATOM 864 C C . GLU A 1 105 ? -11.605 -3.632 13.980 1.00 97.62 105 GLU A C 1
ATOM 866 O O . GLU A 1 105 ? -12.744 -3.195 14.146 1.00 97.62 105 GLU A O 1
ATOM 871 N N . LEU A 1 106 ? -10.576 -3.187 14.710 1.00 97.38 106 LEU A N 1
ATOM 872 C CA . LEU A 1 106 ? -10.732 -2.131 15.715 1.00 97.38 106 LEU A CA 1
ATOM 873 C C . LEU A 1 106 ? -11.286 -0.845 15.097 1.00 97.38 106 LEU A C 1
ATOM 875 O O . LEU A 1 106 ? -12.239 -0.273 15.626 1.00 97.38 106 LEU A O 1
ATOM 879 N N . ALA A 1 107 ? -10.740 -0.435 13.951 1.00 97.38 107 ALA A N 1
ATOM 880 C CA . ALA A 1 107 ? -11.212 0.726 13.212 1.00 97.38 107 ALA A CA 1
ATOM 881 C C . ALA A 1 107 ? -12.664 0.554 12.740 1.00 97.38 107 ALA A C 1
ATOM 883 O O . ALA A 1 107 ? -13.456 1.482 12.885 1.00 97.38 107 ALA A O 1
ATOM 884 N N . PHE A 1 108 ? -13.035 -0.629 12.235 1.00 97.44 108 PHE A N 1
ATOM 885 C CA . PHE A 1 108 ? -14.408 -0.921 11.814 1.00 97.44 108 PHE A CA 1
ATOM 886 C C . PHE A 1 108 ? -15.409 -0.792 12.969 1.00 97.44 108 PHE A C 1
ATOM 888 O O . PHE A 1 108 ? -16.454 -0.169 12.810 1.00 97.44 108 PHE A O 1
ATOM 895 N N . PHE A 1 109 ? -15.086 -1.332 14.148 1.00 97.38 109 PHE A N 1
ATOM 896 C CA . PHE A 1 109 ? -15.961 -1.245 15.322 1.00 97.38 109 PHE A CA 1
ATOM 897 C C . PHE A 1 109 ? -15.847 0.083 16.091 1.00 97.38 109 PHE A C 1
ATOM 899 O O . PHE A 1 109 ? -16.530 0.256 17.104 1.00 97.38 109 PHE A O 1
ATOM 906 N N . GLY A 1 110 ? -15.016 1.021 15.627 1.00 96.06 110 GLY A N 1
ATOM 907 C CA . GLY A 1 110 ? -14.835 2.337 16.243 1.00 96.06 110 GLY A CA 1
ATOM 908 C C . GLY A 1 110 ? -14.086 2.302 17.578 1.00 96.06 110 GLY A C 1
ATOM 909 O O . GLY A 1 110 ? -14.318 3.148 18.436 1.00 96.06 110 GLY A O 1
ATOM 910 N N . ILE A 1 111 ? -13.214 1.314 17.792 1.00 96.69 111 ILE A N 1
ATOM 911 C CA . ILE A 1 111 ? -12.406 1.186 19.009 1.00 96.69 111 ILE A CA 1
ATOM 912 C C . ILE A 1 111 ? -11.004 1.728 18.733 1.00 96.69 111 ILE A C 1
ATOM 914 O O . ILE A 1 111 ? -10.305 1.267 17.834 1.00 96.69 111 ILE A O 1
ATOM 918 N N . ILE A 1 112 ? -10.572 2.699 19.536 1.00 94.12 112 ILE A N 1
ATOM 919 C CA . ILE A 1 112 ? -9.252 3.319 19.395 1.00 94.12 112 ILE A CA 1
ATOM 920 C C . ILE A 1 112 ? -8.181 2.330 19.897 1.00 94.12 112 ILE A C 1
ATOM 922 O O . ILE A 1 112 ? -8.276 1.883 21.044 1.00 94.12 112 ILE A O 1
ATOM 926 N N . PRO A 1 113 ? -7.142 2.005 19.103 1.00 93.44 113 PRO A N 1
ATOM 927 C CA . PRO A 1 113 ? -6.081 1.084 19.522 1.00 93.44 113 PRO A CA 1
ATOM 928 C C . PRO A 1 113 ? -5.304 1.534 20.769 1.00 93.44 113 PRO A C 1
ATOM 930 O O . PRO A 1 113 ? -4.747 0.707 21.481 1.00 93.44 113 PRO A O 1
ATOM 933 N N . ASP A 1 114 ? -5.307 2.829 21.082 1.00 91.44 114 ASP A N 1
ATOM 934 C CA . ASP A 1 114 ? -4.674 3.392 22.283 1.00 91.44 114 ASP A CA 1
ATOM 935 C C . ASP A 1 114 ? -5.357 2.941 23.590 1.00 91.44 114 ASP A C 1
ATOM 937 O O . ASP A 1 114 ? -4.818 3.140 24.674 1.00 91.44 114 ASP A O 1
ATOM 941 N N . LEU A 1 115 ? -6.529 2.296 23.503 1.00 93.12 115 LEU A N 1
ATOM 942 C CA . LEU A 1 115 ? -7.215 1.667 24.638 1.00 93.12 115 LEU A CA 1
ATOM 943 C C . LEU A 1 115 ? -6.658 0.277 24.993 1.00 93.12 115 LEU A C 1
ATOM 945 O O . LEU A 1 115 ? -7.152 -0.353 25.936 1.00 93.12 115 LEU A O 1
ATOM 949 N N . ILE A 1 116 ? -5.673 -0.233 24.242 1.00 96.44 116 ILE A N 1
ATOM 950 C CA . ILE A 1 116 ? -5.005 -1.498 24.566 1.00 96.44 116 ILE A CA 1
ATOM 951 C C . ILE A 1 116 ? -4.420 -1.406 25.975 1.00 96.44 116 ILE A C 1
ATOM 953 O O . ILE A 1 116 ? -3.671 -0.495 26.310 1.00 96.44 116 ILE A O 1
ATOM 957 N N . SER A 1 117 ? -4.788 -2.373 26.809 1.00 95.44 117 SER A N 1
ATOM 958 C CA . SER A 1 117 ? -4.390 -2.410 28.212 1.00 95.44 117 SER A CA 1
ATOM 959 C C . SER A 1 117 ? -2.903 -2.720 28.379 1.00 95.44 117 SER A C 1
ATOM 961 O O . SER A 1 117 ? -2.337 -3.489 27.600 1.00 95.44 117 SER A O 1
ATOM 963 N N . ASP A 1 118 ? -2.312 -2.217 29.467 1.00 96.06 118 ASP A N 1
ATOM 964 C CA . ASP A 1 118 ? -0.884 -2.350 29.803 1.00 96.06 118 ASP A CA 1
ATOM 965 C C . ASP A 1 118 ? -0.338 -3.778 29.660 1.00 96.06 118 ASP A C 1
ATOM 967 O O . ASP A 1 118 ? 0.793 -3.976 29.230 1.00 96.06 118 ASP A O 1
ATOM 971 N N . CYS A 1 119 ? -1.155 -4.793 29.964 1.00 94.62 119 CYS A N 1
ATOM 972 C CA . CYS A 1 119 ? -0.757 -6.197 29.877 1.00 94.62 119 CYS A CA 1
ATOM 973 C C . CYS A 1 119 ? -0.375 -6.669 28.464 1.00 94.62 119 CYS A C 1
ATOM 975 O O . CYS A 1 119 ? 0.303 -7.682 28.349 1.00 94.62 119 CYS A O 1
ATOM 977 N N . CYS A 1 120 ? -0.851 -6.002 27.409 1.00 95.75 120 CYS A N 1
ATOM 978 C CA . CYS A 1 120 ? -0.572 -6.365 26.014 1.00 95.75 120 CYS A CA 1
ATOM 979 C C . CYS A 1 120 ? -0.041 -5.178 25.193 1.00 95.75 120 CYS A C 1
ATOM 981 O O . CYS A 1 120 ? 0.153 -5.305 23.984 1.00 95.75 120 CYS A O 1
ATOM 983 N N . TYR A 1 121 ? 0.145 -4.017 25.827 1.00 95.75 121 TYR A N 1
ATOM 984 C CA . TYR A 1 121 ? 0.513 -2.780 25.147 1.00 95.75 121 TYR A CA 1
ATOM 985 C C . TYR A 1 121 ? 1.914 -2.856 24.536 1.00 95.75 121 TYR A C 1
ATOM 987 O O . TYR A 1 121 ? 2.095 -2.485 23.376 1.00 95.75 121 TYR A O 1
ATOM 995 N N . GLU A 1 122 ? 2.887 -3.393 25.278 1.00 95.81 122 GLU A N 1
ATOM 996 C CA . GLU A 1 122 ? 4.261 -3.530 24.779 1.00 95.81 122 GLU A CA 1
ATOM 997 C C . GLU A 1 122 ? 4.337 -4.486 23.580 1.00 95.81 122 GLU A C 1
ATOM 999 O O . GLU A 1 122 ? 4.918 -4.123 22.560 1.00 95.81 122 GLU A O 1
ATOM 1004 N N . ASP A 1 123 ? 3.655 -5.637 23.627 1.00 95.94 123 ASP A N 1
ATOM 1005 C CA . ASP A 1 123 ? 3.621 -6.585 22.500 1.00 95.94 123 ASP A CA 1
ATOM 1006 C C . ASP A 1 123 ? 3.029 -5.956 21.231 1.00 95.94 123 ASP A C 1
ATOM 1008 O O . ASP A 1 123 ? 3.557 -6.117 20.127 1.00 95.94 123 ASP A O 1
ATOM 1012 N N . TYR A 1 124 ? 1.922 -5.223 21.381 1.00 96.31 124 TYR A N 1
ATOM 1013 C CA . TYR A 1 124 ? 1.290 -4.504 20.277 1.00 96.31 124 TYR A CA 1
ATOM 1014 C C . TYR A 1 124 ? 2.229 -3.441 19.695 1.00 96.31 124 TYR A C 1
ATOM 1016 O O . TYR A 1 124 ? 2.396 -3.348 18.477 1.00 96.31 124 TYR A O 1
ATOM 1024 N N . LYS A 1 125 ? 2.871 -2.655 20.561 1.00 95.62 125 LYS A N 1
ATOM 1025 C CA . LYS A 1 125 ? 3.789 -1.582 20.174 1.00 95.62 125 LYS A CA 1
ATOM 1026 C C . LYS A 1 125 ? 5.021 -2.118 19.450 1.00 95.62 125 LYS A C 1
ATOM 1028 O O . LYS A 1 125 ? 5.407 -1.556 18.423 1.00 95.62 125 LYS A O 1
ATOM 1033 N N . ASP A 1 126 ? 5.605 -3.208 19.935 1.00 95.56 126 ASP A N 1
ATOM 1034 C CA . ASP A 1 126 ? 6.736 -3.864 19.284 1.00 95.56 126 ASP A CA 1
ATOM 1035 C C . ASP A 1 126 ? 6.344 -4.400 17.906 1.00 95.56 126 ASP A C 1
ATOM 1037 O O . ASP A 1 126 ? 7.044 -4.133 16.924 1.00 95.56 126 ASP A O 1
ATOM 1041 N N . LYS A 1 127 ? 5.182 -5.061 17.792 1.00 95.62 127 LYS A N 1
ATOM 1042 C CA . LYS A 1 127 ? 4.686 -5.542 16.496 1.00 95.62 127 LYS A CA 1
ATOM 1043 C C . LYS A 1 127 ? 4.402 -4.398 15.525 1.00 95.62 127 LYS A C 1
ATOM 1045 O O . LYS A 1 127 ? 4.661 -4.519 14.326 1.00 95.62 127 LYS A O 1
ATOM 1050 N N . LYS A 1 128 ? 3.894 -3.272 16.030 1.00 95.38 128 LYS A N 1
ATOM 1051 C CA . LYS A 1 128 ? 3.630 -2.067 15.238 1.00 95.38 128 LYS A CA 1
ATOM 1052 C C . LYS A 1 128 ? 4.903 -1.434 14.708 1.00 95.38 128 LYS A C 1
ATOM 1054 O O . LYS A 1 128 ? 4.943 -1.091 13.527 1.00 95.38 128 LYS A O 1
ATOM 1059 N N . ARG A 1 129 ? 5.948 -1.349 15.533 1.00 95.81 129 ARG A N 1
ATOM 1060 C CA . ARG A 1 129 ? 7.274 -0.900 15.094 1.00 95.81 129 ARG A CA 1
ATOM 1061 C C . ARG A 1 129 ? 7.840 -1.821 14.012 1.00 95.81 129 ARG A C 1
ATOM 1063 O O . ARG A 1 129 ? 8.208 -1.326 12.955 1.00 95.81 129 ARG A O 1
ATOM 1070 N N . GLU A 1 130 ? 7.829 -3.137 14.229 1.00 95.06 130 GLU A N 1
ATOM 1071 C CA . GLU A 1 130 ? 8.325 -4.119 13.249 1.00 95.06 130 GLU A CA 1
ATOM 1072 C C . GLU A 1 130 ? 7.602 -3.983 11.898 1.00 95.06 130 GLU A C 1
ATOM 1074 O O . GLU A 1 130 ? 8.222 -3.960 10.836 1.00 95.06 130 GLU A O 1
ATOM 1079 N N . ASN A 1 131 ? 6.272 -3.845 11.918 1.00 94.06 131 ASN A N 1
ATOM 1080 C CA . ASN A 1 131 ? 5.498 -3.665 10.694 1.00 94.06 131 ASN A CA 1
ATOM 1081 C C . ASN A 1 131 ? 5.834 -2.341 9.984 1.00 94.06 131 ASN A C 1
ATOM 1083 O O . ASN A 1 131 ? 5.921 -2.301 8.759 1.00 94.06 131 ASN A O 1
ATOM 1087 N N . GLN A 1 132 ? 6.053 -1.259 10.738 1.00 94.69 132 GLN A N 1
ATOM 1088 C CA . GLN A 1 132 ? 6.474 0.026 10.177 1.00 94.69 132 GLN A CA 1
ATOM 1089 C C . GLN A 1 132 ? 7.866 -0.045 9.544 1.00 94.69 132 GLN A C 1
ATOM 1091 O O . GLN A 1 132 ? 8.046 0.475 8.445 1.00 94.69 132 GLN A O 1
ATOM 1096 N N . GLU A 1 133 ? 8.820 -0.708 10.196 1.00 95.56 133 GLU A N 1
ATOM 1097 C CA . GLU A 1 133 ? 10.175 -0.916 9.675 1.00 95.56 133 GLU A CA 1
ATOM 1098 C C . GLU A 1 133 ? 10.135 -1.677 8.344 1.00 95.56 133 GLU A C 1
ATOM 1100 O O . GLU A 1 133 ? 10.658 -1.186 7.345 1.00 95.56 133 GLU A O 1
ATOM 1105 N N . ARG A 1 134 ? 9.388 -2.786 8.275 1.00 91.69 134 ARG A N 1
ATOM 1106 C CA . ARG A 1 134 ? 9.206 -3.564 7.035 1.00 91.69 134 ARG A CA 1
ATOM 1107 C C . ARG A 1 134 ? 8.617 -2.735 5.891 1.00 91.69 134 ARG A C 1
ATOM 1109 O O . ARG A 1 134 ? 9.085 -2.811 4.758 1.00 91.69 134 ARG A O 1
ATOM 1116 N N . LEU A 1 135 ? 7.609 -1.908 6.173 1.00 91.00 135 LEU A N 1
ATOM 1117 C CA . LEU A 1 135 ? 7.006 -1.025 5.166 1.00 91.00 135 LEU A CA 1
ATOM 1118 C C . LEU A 1 135 ? 7.974 0.070 4.690 1.00 91.00 135 LEU A C 1
ATOM 1120 O O . LEU A 1 135 ? 7.894 0.510 3.539 1.00 91.00 135 LEU A O 1
ATOM 1124 N N . MET A 1 136 ? 8.871 0.541 5.560 1.00 91.12 136 MET A N 1
ATOM 1125 C CA . MET A 1 136 ? 9.918 1.490 5.180 1.00 91.12 136 MET A CA 1
ATOM 1126 C C . MET A 1 136 ? 10.984 0.820 4.314 1.00 91.12 136 MET A C 1
ATOM 1128 O O . MET A 1 136 ? 11.338 1.380 3.277 1.00 91.12 136 MET A O 1
ATOM 1132 N N . GLU A 1 137 ? 11.437 -0.378 4.681 1.00 91.44 137 GLU A N 1
ATOM 1133 C CA . GLU A 1 137 ? 12.374 -1.180 3.885 1.00 91.44 137 GLU A CA 1
ATOM 1134 C C . GLU A 1 137 ? 11.826 -1.437 2.476 1.00 91.44 137 GLU A C 1
ATOM 1136 O O . GLU A 1 137 ? 12.489 -1.132 1.486 1.00 91.44 137 GLU A O 1
ATOM 1141 N N . GLU A 1 138 ? 10.566 -1.864 2.353 1.00 87.94 138 GLU A N 1
ATOM 1142 C CA . GLU A 1 138 ? 9.923 -2.068 1.049 1.00 87.94 138 GLU A CA 1
ATOM 1143 C C . GLU A 1 138 ? 9.879 -0.787 0.199 1.00 87.94 138 GLU A C 1
ATOM 1145 O O . GLU A 1 138 ? 10.078 -0.833 -1.021 1.00 87.94 138 GLU A O 1
ATOM 1150 N N . ARG A 1 139 ? 9.647 0.377 0.824 1.00 87.31 139 ARG A N 1
ATOM 1151 C CA . ARG A 1 139 ? 9.670 1.678 0.133 1.00 87.31 139 ARG A CA 1
ATOM 1152 C C . ARG A 1 139 ? 11.071 2.081 -0.313 1.00 87.31 139 ARG A C 1
ATOM 1154 O O . ARG A 1 139 ? 11.188 2.707 -1.368 1.00 87.31 139 ARG A O 1
ATOM 1161 N N . ILE A 1 140 ? 12.100 1.759 0.468 1.00 86.88 140 ILE A N 1
ATOM 1162 C CA . ILE A 1 140 ? 13.504 2.049 0.149 1.00 86.88 140 ILE A CA 1
ATOM 1163 C C . ILE A 1 140 ? 13.994 1.138 -0.984 1.00 86.88 140 ILE A C 1
ATOM 1165 O O . ILE A 1 140 ? 14.627 1.623 -1.922 1.00 86.88 140 ILE A O 1
ATOM 1169 N N . ASP A 1 141 ? 13.616 -0.139 -0.968 1.00 85.50 141 ASP A N 1
ATOM 1170 C CA . ASP A 1 141 ? 14.010 -1.126 -1.978 1.00 85.50 141 ASP A CA 1
ATOM 1171 C C . ASP A 1 141 ? 13.280 -0.952 -3.318 1.00 85.50 141 ASP A C 1
ATOM 1173 O O . ASP A 1 141 ? 13.796 -1.313 -4.381 1.00 85.50 141 ASP A O 1
ATOM 1177 N N . ALA A 1 142 ? 12.057 -0.412 -3.306 1.00 79.19 142 ALA A N 1
ATOM 1178 C CA . ALA A 1 142 ? 11.247 -0.211 -4.507 1.00 79.19 142 ALA A CA 1
ATOM 1179 C C . ALA A 1 142 ? 11.962 0.566 -5.641 1.00 79.19 142 ALA A C 1
ATOM 1181 O O . ALA A 1 142 ? 11.930 0.104 -6.790 1.00 79.19 142 ALA A O 1
ATOM 1182 N N . PRO A 1 143 ? 12.602 1.731 -5.400 1.00 77.38 143 PRO A N 1
ATOM 1183 C CA . PRO A 1 143 ? 13.360 2.432 -6.431 1.00 77.38 143 PRO A CA 1
ATOM 1184 C C . PRO A 1 143 ? 14.608 1.667 -6.879 1.00 77.38 143 PRO A C 1
ATOM 1186 O O . PRO A 1 143 ? 14.973 1.777 -8.047 1.00 77.38 143 PRO A O 1
ATOM 1189 N N . GLU A 1 144 ? 15.255 0.895 -6.006 1.00 77.75 144 GLU A N 1
ATOM 1190 C CA . GLU A 1 144 ? 16.458 0.131 -6.352 1.00 77.75 144 GLU A CA 1
ATOM 1191 C C . GLU A 1 144 ? 16.130 -1.050 -7.269 1.00 77.75 144 GLU A C 1
ATOM 1193 O O . GLU A 1 144 ? 16.712 -1.170 -8.348 1.00 77.75 144 GLU A O 1
ATOM 1198 N N . LYS A 1 145 ? 15.079 -1.814 -6.950 1.00 73.06 145 LYS A N 1
ATOM 1199 C CA . LYS A 1 145 ? 14.538 -2.856 -7.842 1.00 73.06 145 LYS A CA 1
ATOM 1200 C C . LYS A 1 145 ? 14.096 -2.288 -9.191 1.00 73.06 145 LYS A C 1
ATOM 1202 O O . LYS A 1 145 ? 14.313 -2.906 -10.233 1.00 73.06 145 LYS A O 1
ATOM 1207 N N . ARG A 1 146 ? 13.495 -1.090 -9.199 1.00 76.31 146 ARG A N 1
ATOM 1208 C CA . ARG A 1 146 ? 13.117 -0.398 -10.442 1.00 76.31 146 ARG A CA 1
ATOM 1209 C C . ARG A 1 146 ? 14.347 -0.002 -11.262 1.00 76.31 146 ARG A C 1
ATOM 1211 O O . ARG A 1 146 ? 14.327 -0.163 -12.482 1.00 76.31 146 ARG A O 1
ATOM 1218 N N . LYS A 1 147 ? 15.397 0.514 -10.617 1.00 75.62 147 LYS A N 1
ATOM 1219 C CA . LYS A 1 147 ? 16.658 0.888 -11.275 1.00 75.62 147 LYS A CA 1
ATOM 1220 C C . LYS A 1 147 ? 17.358 -0.327 -11.874 1.00 75.62 147 LYS A C 1
ATOM 1222 O O . LYS A 1 147 ? 17.771 -0.230 -13.021 1.00 75.62 147 LYS A O 1
ATOM 1227 N N . ASP A 1 148 ? 17.423 -1.450 -11.160 1.00 77.25 148 ASP A N 1
ATOM 1228 C CA . ASP A 1 148 ? 18.045 -2.687 -11.655 1.00 77.25 148 ASP A CA 1
ATOM 1229 C C . ASP A 1 148 ? 17.337 -3.218 -12.912 1.00 77.25 148 ASP A C 1
ATOM 1231 O O . ASP A 1 148 ? 17.964 -3.444 -13.949 1.00 77.25 148 ASP A O 1
ATOM 1235 N N . LEU A 1 149 ? 16.001 -3.308 -12.873 1.00 76.62 149 LEU A N 1
ATOM 1236 C CA . LEU A 1 149 ? 15.222 -3.723 -14.041 1.00 76.62 149 LEU A CA 1
ATOM 1237 C C . LEU A 1 149 ? 15.403 -2.762 -15.222 1.00 76.62 149 LEU A C 1
ATOM 1239 O O . LEU A 1 149 ? 15.580 -3.216 -16.352 1.00 76.62 149 LEU A O 1
ATOM 1243 N N . THR A 1 150 ? 15.373 -1.452 -14.965 1.00 75.69 150 THR A N 1
ATOM 1244 C CA . THR A 1 150 ? 15.559 -0.441 -16.014 1.00 75.69 150 THR A CA 1
ATOM 1245 C C . THR A 1 150 ? 16.953 -0.574 -16.622 1.00 75.69 150 THR A C 1
ATOM 1247 O O . THR A 1 150 ? 17.064 -0.785 -17.821 1.00 75.69 150 THR A O 1
ATOM 1250 N N . PHE A 1 151 ? 18.009 -0.572 -15.805 1.00 81.44 151 PHE A N 1
ATOM 1251 C CA . PHE A 1 151 ? 19.397 -0.670 -16.260 1.00 81.44 151 PHE A CA 1
ATOM 1252 C C . PHE A 1 151 ? 19.659 -1.934 -17.086 1.00 81.44 151 PHE A C 1
ATOM 1254 O O . PHE A 1 151 ? 20.304 -1.866 -18.133 1.00 81.44 151 PHE A O 1
ATOM 1261 N N . ARG A 1 152 ? 19.108 -3.079 -16.667 1.00 81.25 152 ARG A N 1
ATOM 1262 C CA . ARG A 1 152 ? 19.248 -4.344 -17.398 1.00 81.25 152 ARG A CA 1
ATOM 1263 C C . ARG A 1 152 ? 18.579 -4.308 -18.772 1.00 81.25 152 ARG A C 1
ATOM 1265 O O . ARG A 1 152 ? 19.158 -4.799 -19.738 1.00 81.25 152 ARG A O 1
ATOM 1272 N N . VAL A 1 153 ? 17.376 -3.740 -18.867 1.00 80.69 153 VAL A N 1
ATOM 1273 C CA . VAL A 1 153 ? 16.645 -3.626 -20.139 1.00 80.69 153 VAL A CA 1
ATOM 1274 C C . VAL A 1 153 ? 17.329 -2.614 -21.060 1.00 80.69 153 VAL A C 1
ATOM 1276 O O . VAL A 1 153 ? 17.649 -2.962 -22.195 1.00 80.69 153 VAL A O 1
ATOM 1279 N N . THR A 1 154 ? 17.644 -1.410 -20.572 1.00 83.00 154 THR A N 1
ATOM 1280 C CA . THR A 1 154 ? 18.340 -0.377 -21.359 1.00 83.00 154 THR A CA 1
ATOM 1281 C C . THR A 1 154 ? 19.695 -0.876 -21.861 1.00 83.00 154 THR A C 1
ATOM 1283 O O . THR A 1 154 ? 20.024 -0.706 -23.032 1.00 83.00 154 THR A O 1
ATOM 1286 N N . GLY A 1 155 ? 20.480 -1.534 -21.000 1.00 86.50 155 GLY A N 1
ATOM 1287 C CA . GLY A 1 155 ? 21.803 -2.053 -21.351 1.00 86.50 155 GLY A CA 1
ATOM 1288 C C . GLY A 1 155 ? 21.765 -3.079 -22.486 1.00 86.50 155 GLY A C 1
ATOM 1289 O O . GLY A 1 155 ? 22.620 -3.046 -23.371 1.00 86.50 155 GLY A O 1
ATOM 1290 N N . PHE A 1 156 ? 20.743 -3.940 -22.517 1.00 86.62 156 PHE A N 1
ATOM 1291 C CA . PHE A 1 156 ? 20.537 -4.886 -23.614 1.00 86.62 156 PHE A CA 1
ATOM 1292 C C . PHE A 1 156 ? 20.271 -4.170 -24.948 1.00 86.62 156 PHE A C 1
ATOM 1294 O O . PHE A 1 156 ? 20.915 -4.480 -25.949 1.00 86.62 156 PHE A O 1
ATOM 1301 N N . PHE A 1 157 ? 19.381 -3.173 -24.966 1.00 82.00 157 PHE A N 1
ATOM 1302 C CA . PHE A 1 157 ? 19.069 -2.421 -26.188 1.00 82.00 157 PHE A CA 1
ATOM 1303 C C . PHE A 1 157 ? 20.234 -1.552 -26.676 1.00 82.00 157 PHE A C 1
ATOM 1305 O O . PHE A 1 157 ? 20.449 -1.445 -27.886 1.00 82.00 157 PHE A O 1
ATOM 1312 N N . ILE A 1 158 ? 21.036 -0.994 -25.763 1.00 87.38 158 ILE A N 1
ATOM 1313 C CA . ILE A 1 158 ? 22.290 -0.310 -26.113 1.00 87.38 158 ILE A CA 1
ATOM 1314 C C . ILE A 1 158 ? 23.245 -1.287 -26.806 1.00 87.38 158 ILE A C 1
ATOM 1316 O O . ILE A 1 158 ? 23.764 -0.970 -27.875 1.00 87.38 158 ILE A O 1
ATOM 1320 N N . ALA A 1 159 ? 23.443 -2.487 -26.250 1.00 89.06 159 ALA A N 1
ATOM 1321 C CA . ALA A 1 159 ? 24.332 -3.487 -26.840 1.00 89.06 159 ALA A CA 1
ATOM 1322 C C . ALA A 1 159 ? 23.890 -3.908 -28.252 1.00 89.06 159 ALA A C 1
ATOM 1324 O O . ALA A 1 159 ? 24.723 -3.982 -29.155 1.00 89.06 159 ALA A O 1
ATOM 1325 N N . VAL A 1 160 ? 22.586 -4.127 -28.461 1.00 86.44 160 VAL A N 1
ATOM 1326 C CA . VAL A 1 160 ? 22.021 -4.443 -29.785 1.00 86.44 160 VAL A CA 1
ATOM 1327 C C . VAL A 1 160 ? 22.247 -3.289 -30.762 1.00 86.44 160 VAL A C 1
ATOM 1329 O O . VAL A 1 160 ? 22.746 -3.512 -31.860 1.00 86.44 160 VAL A O 1
ATOM 1332 N N . SER A 1 161 ? 21.958 -2.053 -30.352 1.00 85.94 161 SER A N 1
ATOM 1333 C CA . SER A 1 161 ? 22.097 -0.875 -31.219 1.00 85.94 161 SER A CA 1
ATOM 1334 C C . SER A 1 161 ? 23.548 -0.642 -31.645 1.00 85.94 161 SER A C 1
ATOM 1336 O O . SER A 1 161 ? 23.821 -0.369 -32.812 1.00 85.94 161 SER A O 1
ATOM 1338 N N . VAL A 1 162 ? 24.503 -0.801 -30.723 1.00 89.00 162 VAL A N 1
ATOM 1339 C CA . VAL A 1 162 ? 25.938 -0.693 -31.034 1.00 89.00 162 VAL A CA 1
ATOM 1340 C C . VAL A 1 162 ? 26.373 -1.804 -31.988 1.00 89.00 162 VAL A C 1
ATOM 1342 O O . VAL A 1 162 ? 27.081 -1.532 -32.955 1.00 89.00 162 VAL A O 1
ATOM 1345 N N . LEU A 1 163 ? 25.930 -3.043 -31.761 1.00 88.19 163 LEU A N 1
ATOM 1346 C CA . LEU A 1 163 ? 26.256 -4.163 -32.641 1.00 88.19 163 LEU A CA 1
ATOM 1347 C C . LEU A 1 163 ? 25.730 -3.938 -34.067 1.00 88.19 163 LEU A C 1
ATOM 1349 O O . LEU A 1 163 ? 26.446 -4.218 -35.024 1.00 88.19 163 LEU A O 1
ATOM 1353 N N . CYS A 1 164 ? 24.523 -3.395 -34.219 1.00 83.38 164 CYS A N 1
ATOM 1354 C CA . CYS A 1 164 ? 23.942 -3.090 -35.525 1.00 83.38 164 CYS A CA 1
ATOM 1355 C C . CYS A 1 164 ? 24.728 -2.012 -36.279 1.00 83.38 164 CYS A C 1
ATOM 1357 O O . CYS A 1 164 ? 25.094 -2.254 -37.426 1.00 83.38 164 CYS A O 1
ATOM 1359 N N . ASN A 1 165 ? 25.105 -0.917 -35.608 1.00 83.75 165 ASN A N 1
ATOM 1360 C CA . ASN A 1 165 ? 25.975 0.119 -36.185 1.00 83.75 165 ASN A CA 1
ATOM 1361 C C . ASN A 1 165 ? 27.346 -0.445 -36.618 1.00 83.75 165 ASN A C 1
ATOM 1363 O O . ASN A 1 165 ? 27.906 -0.071 -37.650 1.00 83.75 165 ASN A O 1
ATOM 1367 N N . ILE A 1 166 ? 27.905 -1.380 -35.841 1.00 87.31 166 ILE A N 1
ATOM 1368 C CA . ILE A 1 166 ? 29.153 -2.062 -36.210 1.00 87.31 166 ILE A CA 1
ATOM 1369 C C . ILE A 1 166 ? 28.945 -2.926 -37.462 1.00 87.31 166 ILE A C 1
ATOM 1371 O O . ILE A 1 166 ? 29.776 -2.895 -38.362 1.00 87.31 166 ILE A O 1
ATOM 1375 N N . ILE A 1 167 ? 27.856 -3.694 -37.552 1.00 83.56 167 ILE A N 1
ATOM 1376 C CA . ILE A 1 167 ? 27.602 -4.575 -38.705 1.00 83.56 167 ILE A CA 1
ATOM 1377 C C . ILE A 1 167 ? 27.321 -3.765 -39.977 1.00 83.56 167 ILE A C 1
ATOM 1379 O O . ILE A 1 167 ? 27.796 -4.148 -41.044 1.00 83.56 167 ILE A O 1
ATOM 1383 N N . GLU A 1 168 ? 26.603 -2.649 -39.870 1.00 82.69 168 GLU A N 1
ATOM 1384 C CA . GLU A 1 168 ? 26.302 -1.754 -40.992 1.00 82.69 168 GLU A CA 1
ATOM 1385 C C . GLU A 1 168 ? 27.584 -1.259 -41.681 1.00 82.69 168 GLU A C 1
ATOM 1387 O O . GLU A 1 168 ? 27.688 -1.271 -42.908 1.00 82.69 168 GLU A O 1
ATOM 1392 N N . THR A 1 169 ? 28.596 -0.913 -40.881 1.00 81.94 169 THR A N 1
ATOM 1393 C CA . THR A 1 169 ? 29.877 -0.368 -41.357 1.00 81.94 169 THR A CA 1
ATOM 1394 C C . THR A 1 169 ? 30.883 -1.433 -41.811 1.00 81.94 169 THR A C 1
ATOM 1396 O O . THR A 1 169 ? 31.896 -1.096 -42.431 1.00 81.94 169 THR A O 1
ATOM 1399 N N . ILE A 1 170 ? 30.634 -2.723 -41.552 1.00 82.56 170 ILE A N 1
ATOM 1400 C CA . ILE A 1 170 ? 31.539 -3.806 -4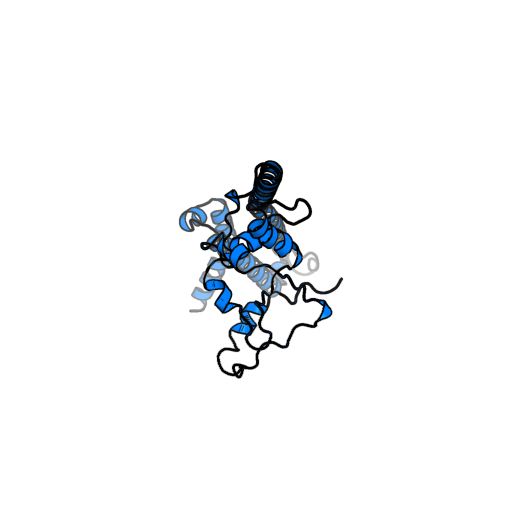1.960 1.00 82.56 170 ILE A CA 1
ATOM 1401 C C . ILE A 1 170 ? 31.351 -4.133 -43.456 1.00 82.56 170 ILE A C 1
ATOM 1403 O O . ILE A 1 170 ? 30.224 -4.345 -43.917 1.00 82.56 170 ILE A O 1
ATOM 1407 N N . PRO A 1 171 ? 32.448 -4.255 -44.235 1.00 76.00 171 PRO A N 1
ATOM 1408 C CA . PRO A 1 171 ? 32.377 -4.737 -45.609 1.00 76.00 171 PRO A CA 1
ATOM 1409 C C . PRO A 1 171 ? 31.907 -6.193 -45.631 1.00 76.00 171 PRO A C 1
ATOM 1411 O O . PRO A 1 171 ? 32.475 -7.068 -44.964 1.00 76.00 171 PRO A O 1
ATOM 1414 N N . CYS A 1 172 ? 30.873 -6.468 -46.420 1.00 70.94 172 CYS A N 1
ATOM 1415 C CA . CYS A 1 172 ? 30.228 -7.771 -46.447 1.00 70.94 172 CYS A CA 1
ATOM 1416 C C . CYS A 1 172 ? 31.127 -8.795 -47.165 1.00 70.94 172 CYS A C 1
ATOM 1418 O O . CYS A 1 172 ? 31.143 -8.908 -48.391 1.00 70.94 172 CYS A O 1
ATOM 1420 N N . LYS A 1 173 ? 31.898 -9.568 -46.383 1.00 62.56 173 LYS A N 1
ATOM 1421 C CA . LYS A 1 173 ? 32.923 -10.520 -46.869 1.00 62.56 173 LYS A CA 1
ATOM 1422 C C . LYS A 1 173 ? 32.403 -11.598 -47.833 1.00 62.56 173 LYS A C 1
ATOM 1424 O O . LYS A 1 173 ? 33.205 -12.211 -48.528 1.00 62.56 173 LYS A O 1
ATOM 1429 N N . TYR A 1 174 ? 31.090 -11.820 -47.905 1.00 58.91 174 TYR A N 1
ATOM 1430 C CA . TYR A 1 174 ? 30.468 -12.841 -48.758 1.00 58.91 174 TYR A CA 1
ATOM 1431 C C . TYR A 1 174 ? 30.452 -12.508 -50.266 1.00 58.91 174 TYR A C 1
ATOM 1433 O O . TYR A 1 174 ? 30.227 -13.409 -51.068 1.00 58.91 174 TYR A O 1
ATOM 1441 N N . LEU A 1 175 ? 30.716 -11.257 -50.672 1.00 56.78 175 LEU A N 1
ATOM 1442 C CA . LEU A 1 175 ? 30.687 -10.810 -52.082 1.00 56.78 175 LEU A CA 1
ATOM 1443 C C . LEU A 1 175 ? 32.041 -10.303 -52.613 1.00 56.78 175 LEU A C 1
ATOM 1445 O O . LEU A 1 175 ? 32.132 -9.846 -53.752 1.00 56.78 175 LEU A O 1
ATOM 1449 N N . ALA A 1 176 ? 33.110 -10.435 -51.822 1.00 55.25 176 ALA A N 1
ATOM 1450 C CA . ALA A 1 176 ? 34.429 -9.852 -52.088 1.00 55.25 176 ALA A CA 1
ATOM 1451 C C . ALA A 1 176 ? 35.157 -10.378 -53.345 1.00 55.25 176 ALA A C 1
ATOM 1453 O O . ALA A 1 176 ? 36.255 -9.916 -53.640 1.00 55.25 176 ALA A O 1
ATOM 1454 N N . HIS A 1 177 ? 34.588 -11.334 -54.087 1.00 56.09 177 HIS A N 1
ATOM 1455 C CA . HIS A 1 177 ? 35.254 -11.917 -55.252 1.00 56.09 177 HIS A CA 1
ATOM 1456 C C . HIS A 1 177 ? 34.897 -11.244 -56.592 1.00 56.09 177 HIS A C 1
ATOM 1458 O O . HIS A 1 177 ? 35.586 -11.502 -57.578 1.00 56.09 177 HIS A O 1
ATOM 1464 N N . THR A 1 178 ? 33.868 -10.383 -56.673 1.00 60.84 178 THR A N 1
ATOM 1465 C CA . THR A 1 178 ? 33.380 -9.939 -58.002 1.00 60.84 178 THR A CA 1
ATOM 1466 C C . THR A 1 178 ? 33.091 -8.441 -58.148 1.00 60.84 178 THR A C 1
ATOM 1468 O O . THR A 1 178 ? 33.174 -7.938 -59.261 1.00 60.84 178 THR A O 1
ATOM 1471 N N . TYR A 1 179 ? 32.829 -7.688 -57.079 1.00 54.69 179 TYR A N 1
ATOM 1472 C CA . TYR A 1 179 ? 32.669 -6.226 -57.129 1.00 54.69 179 TYR A CA 1
ATOM 1473 C C . TYR A 1 179 ? 33.299 -5.604 -55.876 1.00 54.69 179 TYR A C 1
ATOM 1475 O O . TYR A 1 179 ? 33.432 -6.288 -54.863 1.00 54.69 179 TYR A O 1
ATOM 1483 N N . GLY A 1 180 ? 33.746 -4.343 -55.964 1.00 63.28 180 GLY A N 1
ATOM 1484 C CA . GLY A 1 180 ? 34.423 -3.616 -54.878 1.00 63.28 180 GLY A CA 1
ATOM 1485 C C . GLY A 1 180 ? 33.702 -3.690 -53.523 1.00 63.28 180 GLY A C 1
ATOM 1486 O O . GLY A 1 180 ? 32.544 -4.088 -53.447 1.00 63.28 180 GLY A O 1
ATOM 1487 N N . SER A 1 181 ? 34.398 -3.331 -52.441 1.00 65.06 181 SER A N 1
ATOM 1488 C CA . SER A 1 181 ? 33.927 -3.486 -51.056 1.00 65.06 181 SER A CA 1
ATOM 1489 C C . SER A 1 181 ? 32.566 -2.814 -50.801 1.00 65.06 181 SER A C 1
ATOM 1491 O O . SER A 1 181 ? 32.515 -1.631 -50.473 1.00 65.06 181 SER A O 1
ATOM 1493 N N . ILE A 1 182 ? 31.479 -3.577 -50.937 1.00 73.44 182 ILE A N 1
ATOM 1494 C CA . ILE A 1 182 ? 30.115 -3.192 -50.556 1.00 73.44 182 ILE A CA 1
ATOM 1495 C C . ILE A 1 182 ? 29.941 -3.412 -49.051 1.00 73.44 182 ILE A C 1
ATOM 1497 O O . ILE A 1 182 ? 30.334 -4.456 -48.512 1.00 73.44 182 ILE A O 1
ATOM 1501 N N . SER A 1 183 ? 29.373 -2.420 -48.365 1.00 78.56 183 SER A N 1
ATOM 1502 C CA . SER A 1 183 ? 29.022 -2.534 -46.950 1.00 78.56 183 SER A CA 1
ATOM 1503 C C . SER A 1 183 ? 27.797 -3.438 -46.775 1.00 78.56 183 SER A C 1
ATOM 1505 O O . SER A 1 183 ? 26.975 -3.584 -47.683 1.00 78.56 183 SER A O 1
ATOM 1507 N N . CYS A 1 184 ? 27.659 -4.087 -45.618 1.00 77.31 184 CYS A N 1
ATOM 1508 C CA . CYS A 1 184 ? 26.446 -4.859 -45.345 1.00 77.31 184 CYS A CA 1
ATOM 1509 C C . CYS A 1 184 ? 25.193 -3.967 -45.239 1.00 77.31 184 CYS A C 1
ATOM 1511 O O . CYS A 1 184 ? 24.099 -4.455 -45.530 1.00 77.31 184 CYS A O 1
ATOM 1513 N N . GLY A 1 185 ? 25.357 -2.686 -44.880 1.00 77.25 185 GLY A N 1
ATOM 1514 C CA . GLY A 1 185 ? 24.285 -1.688 -44.889 1.00 77.25 185 GLY A CA 1
ATOM 1515 C C . GLY A 1 185 ? 23.694 -1.470 -46.283 1.00 77.25 185 GLY A C 1
ATOM 1516 O O . GLY A 1 185 ? 22.479 -1.542 -46.446 1.00 77.25 185 GLY A O 1
ATOM 1517 N N . ASP A 1 186 ? 24.542 -1.336 -47.309 1.00 76.69 186 ASP A N 1
ATOM 1518 C CA . ASP A 1 186 ? 24.094 -1.113 -48.695 1.00 76.69 186 ASP A CA 1
ATOM 1519 C C . ASP A 1 186 ? 23.367 -2.330 -49.294 1.00 76.69 186 ASP A C 1
ATOM 1521 O O . ASP A 1 186 ? 22.489 -2.196 -50.145 1.00 76.69 186 ASP A O 1
ATOM 1525 N N . LEU A 1 187 ? 23.728 -3.544 -48.863 1.00 77.06 187 LEU A N 1
ATOM 1526 C CA . LEU A 1 187 ? 23.127 -4.783 -49.368 1.00 77.06 187 LEU A CA 1
ATOM 1527 C C . LEU A 1 187 ? 21.748 -5.070 -48.749 1.00 77.06 187 LEU A C 1
ATOM 1529 O O . LEU A 1 187 ? 20.885 -5.658 -49.403 1.00 77.06 187 LEU A O 1
ATOM 1533 N N . TYR A 1 188 ? 21.545 -4.672 -47.491 1.00 80.31 188 TYR A N 1
ATOM 1534 C CA . TYR A 1 188 ? 20.336 -4.945 -46.708 1.00 80.31 188 TYR A CA 1
ATOM 1535 C C . TYR A 1 188 ? 19.695 -3.663 -46.164 1.00 80.31 188 TYR A C 1
ATOM 1537 O O . TYR A 1 188 ? 19.219 -3.628 -45.028 1.00 80.31 188 TYR A O 1
ATOM 1545 N N . GLU A 1 189 ? 19.647 -2.622 -46.995 1.00 80.31 189 GLU A N 1
ATOM 1546 C CA . GLU A 1 189 ? 19.172 -1.277 -46.643 1.00 80.31 189 GLU A CA 1
ATOM 1547 C C . GLU A 1 189 ? 17.819 -1.297 -45.906 1.00 80.31 189 GLU A C 1
ATOM 1549 O O . GLU A 1 189 ? 17.650 -0.657 -44.870 1.00 80.31 189 GLU A O 1
ATOM 1554 N N . LYS A 1 190 ? 16.854 -2.102 -46.376 1.00 81.69 190 LYS A N 1
ATOM 1555 C CA . LYS A 1 190 ? 15.515 -2.184 -45.763 1.00 81.69 190 LYS A CA 1
ATOM 1556 C C . LYS A 1 190 ? 15.534 -2.803 -44.368 1.00 81.69 190 LYS A C 1
ATOM 1558 O O . LYS A 1 190 ? 14.761 -2.395 -43.506 1.00 81.69 190 LYS A O 1
ATOM 1563 N N . GLN A 1 191 ? 16.365 -3.815 -44.152 1.00 84.19 191 GLN A N 1
ATOM 1564 C CA . GLN A 1 191 ? 16.443 -4.544 -42.892 1.00 84.19 191 GLN A CA 1
ATOM 1565 C C . GLN A 1 191 ? 17.135 -3.695 -41.826 1.00 84.19 191 GLN A C 1
ATOM 1567 O O . GLN A 1 191 ? 16.641 -3.637 -40.701 1.00 84.19 191 GLN A O 1
ATOM 1572 N N . PHE A 1 192 ? 18.219 -3.003 -42.189 1.00 82.88 192 PHE A N 1
ATOM 1573 C CA . PHE A 1 192 ? 18.894 -2.062 -41.294 1.00 82.88 192 PHE A CA 1
ATOM 1574 C C . PHE A 1 192 ? 18.008 -0.856 -40.978 1.00 82.88 192 PHE A C 1
ATOM 1576 O O . PHE A 1 192 ? 17.817 -0.554 -39.806 1.00 82.88 192 PHE A O 1
ATOM 1583 N N . PHE A 1 193 ? 17.321 -0.285 -41.972 1.00 83.81 193 PHE A N 1
ATOM 1584 C CA . PHE A 1 193 ? 16.369 0.804 -41.745 1.00 83.81 193 PHE A CA 1
ATOM 1585 C C . PHE A 1 193 ? 15.262 0.436 -40.743 1.00 83.81 193 PHE A C 1
ATOM 1587 O O . PHE A 1 193 ? 14.958 1.208 -39.832 1.00 83.81 193 PHE A O 1
ATOM 1594 N N . VAL A 1 194 ? 14.657 -0.753 -40.873 1.00 85.94 194 VAL A N 1
ATOM 1595 C CA . VAL A 1 194 ? 13.626 -1.229 -39.931 1.00 85.94 194 VAL A CA 1
ATOM 1596 C C . VAL A 1 194 ? 14.202 -1.413 -38.527 1.00 85.94 194 VAL A C 1
ATOM 1598 O O . VAL A 1 194 ? 13.539 -1.069 -37.547 1.00 85.94 194 VAL A O 1
ATOM 1601 N N . LEU A 1 195 ? 15.421 -1.940 -38.422 1.00 83.62 195 LEU A N 1
ATOM 1602 C CA . LEU A 1 195 ? 16.083 -2.171 -37.145 1.00 83.62 195 LEU A CA 1
ATOM 1603 C C . LEU A 1 195 ? 16.427 -0.846 -36.451 1.00 83.62 195 LEU A C 1
ATOM 1605 O O . LEU A 1 195 ? 16.057 -0.666 -35.291 1.00 83.62 195 LEU A O 1
ATOM 1609 N N . ASP A 1 196 ? 17.034 0.103 -37.161 1.00 83.62 196 ASP A N 1
ATOM 1610 C CA . ASP A 1 196 ? 17.370 1.428 -36.629 1.00 83.62 196 ASP A CA 1
ATOM 1611 C C . ASP A 1 196 ? 16.120 2.194 -36.203 1.00 83.62 196 ASP A C 1
ATOM 1613 O O . ASP A 1 196 ? 16.070 2.753 -35.104 1.00 83.62 196 ASP A O 1
ATOM 1617 N N . THR A 1 197 ? 15.061 2.137 -37.020 1.00 86.69 197 THR A N 1
ATOM 1618 C CA . THR A 1 197 ? 13.755 2.705 -36.664 1.00 86.69 197 THR A CA 1
ATOM 1619 C C . THR A 1 197 ? 13.240 2.103 -35.358 1.00 86.69 197 THR A C 1
ATOM 1621 O O . THR A 1 197 ? 12.800 2.834 -34.470 1.00 86.69 197 THR A O 1
ATOM 1624 N N . ALA A 1 198 ? 13.291 0.775 -35.216 1.00 87.31 198 ALA A N 1
ATOM 1625 C CA . ALA A 1 198 ? 12.812 0.089 -34.022 1.00 87.31 198 ALA A CA 1
ATOM 1626 C C . ALA A 1 198 ? 13.630 0.463 -32.774 1.00 87.31 198 ALA A C 1
ATOM 1628 O O . ALA A 1 198 ? 13.042 0.770 -31.736 1.00 87.31 198 ALA A O 1
ATOM 1629 N N . CYS A 1 199 ? 14.963 0.502 -32.873 1.00 85.25 199 CYS A N 1
ATOM 1630 C CA . CYS A 1 199 ? 15.841 0.911 -31.776 1.00 85.25 199 CYS A CA 1
ATOM 1631 C C . CYS A 1 199 ? 15.573 2.354 -31.331 1.00 85.25 199 CYS A C 1
ATOM 1633 O O . CYS A 1 199 ? 15.417 2.612 -30.136 1.00 85.25 199 CYS A O 1
ATOM 1635 N N . VAL A 1 200 ? 15.448 3.290 -32.276 1.00 88.31 200 VAL A N 1
ATOM 1636 C CA . VAL A 1 200 ? 15.153 4.697 -31.972 1.00 88.31 200 VAL A CA 1
ATOM 1637 C C . VAL A 1 200 ? 13.776 4.844 -31.328 1.00 88.31 200 VAL A C 1
ATOM 1639 O O . VAL A 1 200 ? 13.653 5.527 -30.311 1.00 88.31 200 VAL A O 1
ATOM 1642 N N . VAL A 1 201 ? 12.748 4.161 -31.844 1.00 89.12 201 VAL A N 1
ATOM 1643 C CA . VAL A 1 201 ? 11.404 4.169 -31.243 1.00 89.12 201 VAL A CA 1
ATOM 1644 C C . VAL A 1 201 ? 11.446 3.660 -29.801 1.00 89.12 201 VAL A C 1
ATOM 1646 O O . VAL A 1 201 ? 10.866 4.290 -28.917 1.00 89.12 201 VAL A O 1
ATOM 1649 N N . ILE A 1 202 ? 12.176 2.580 -29.521 1.00 86.88 202 ILE A N 1
ATOM 1650 C CA . ILE A 1 202 ? 12.311 2.046 -28.159 1.00 86.88 202 ILE A CA 1
ATOM 1651 C C . ILE A 1 202 ? 13.002 3.056 -27.234 1.00 86.88 202 ILE A C 1
ATOM 1653 O O . ILE A 1 202 ? 12.464 3.347 -26.163 1.00 86.88 202 ILE A O 1
ATOM 1657 N N . PHE A 1 203 ? 14.118 3.664 -27.654 1.00 89.12 203 PHE A N 1
ATOM 1658 C CA . PHE A 1 203 ? 14.787 4.703 -26.862 1.00 89.12 203 PHE A CA 1
ATOM 1659 C C . PHE A 1 203 ? 13.901 5.930 -26.633 1.00 89.12 203 PHE A C 1
ATOM 1661 O O . PHE A 1 203 ? 13.902 6.490 -25.537 1.00 89.12 203 PHE A O 1
ATOM 1668 N N . THR A 1 204 ? 13.090 6.329 -27.617 1.00 90.94 204 THR A N 1
ATOM 1669 C CA . THR A 1 204 ? 12.147 7.443 -27.433 1.00 90.94 204 THR A CA 1
ATOM 1670 C C . THR A 1 204 ? 11.052 7.119 -26.426 1.00 90.94 204 THR A C 1
ATOM 1672 O O . THR A 1 204 ? 10.763 7.943 -25.562 1.00 90.94 204 THR A O 1
ATOM 1675 N N . ILE A 1 205 ? 10.472 5.917 -26.474 1.00 89.56 205 ILE A N 1
ATOM 1676 C CA . ILE A 1 205 ? 9.458 5.478 -25.508 1.00 89.56 205 ILE A CA 1
ATOM 1677 C C . ILE A 1 205 ? 10.061 5.417 -24.103 1.00 89.56 205 ILE A C 1
ATOM 1679 O O . ILE A 1 205 ? 9.455 5.900 -23.146 1.00 89.56 205 ILE A O 1
ATOM 1683 N N . GLU A 1 206 ? 11.267 4.869 -23.972 1.00 86.88 206 GLU A N 1
ATOM 1684 C CA . GLU A 1 206 ? 11.977 4.800 -22.700 1.00 86.88 206 GLU A CA 1
ATOM 1685 C C . GLU A 1 206 ? 12.255 6.197 -22.124 1.00 86.88 206 GLU A C 1
ATOM 1687 O O . GLU A 1 206 ? 11.963 6.463 -20.953 1.00 86.88 206 GLU A O 1
ATOM 1692 N N . TYR A 1 207 ? 12.741 7.115 -22.960 1.00 87.69 207 TYR A N 1
ATOM 1693 C CA . TYR A 1 207 ? 12.956 8.510 -22.597 1.00 87.69 207 TYR A CA 1
ATOM 1694 C C . TYR A 1 207 ? 11.662 9.191 -22.127 1.00 87.69 207 TYR A C 1
ATOM 1696 O O . TYR A 1 207 ? 11.637 9.837 -21.076 1.00 87.69 207 TYR A O 1
ATOM 1704 N N . LEU A 1 208 ? 10.561 9.006 -22.862 1.00 89.56 208 LEU A N 1
ATOM 1705 C CA . LEU A 1 208 ? 9.253 9.567 -22.517 1.00 89.56 208 LEU A CA 1
ATOM 1706 C C . LEU A 1 208 ? 8.714 9.005 -21.197 1.00 89.56 208 LEU A C 1
ATOM 1708 O O . LEU A 1 208 ? 8.180 9.764 -20.386 1.00 89.56 208 LEU A O 1
ATOM 1712 N N . PHE A 1 209 ? 8.888 7.706 -20.934 1.00 85.94 209 PHE A N 1
ATOM 1713 C CA . PHE A 1 209 ? 8.513 7.114 -19.649 1.00 85.94 209 PHE A CA 1
ATOM 1714 C C . PHE A 1 209 ? 9.334 7.683 -18.490 1.00 85.94 209 PHE A C 1
ATOM 1716 O O . PHE A 1 209 ? 8.764 8.003 -17.443 1.00 85.94 209 PHE A O 1
ATOM 1723 N N . ARG A 1 210 ? 10.651 7.863 -18.669 1.00 85.56 210 ARG A N 1
ATOM 1724 C CA . ARG A 1 210 ? 11.512 8.503 -17.660 1.00 85.56 210 ARG A CA 1
ATOM 1725 C C . ARG A 1 210 ? 11.097 9.956 -17.411 1.00 85.56 210 ARG A C 1
ATOM 1727 O O . ARG A 1 210 ? 11.027 10.378 -16.259 1.00 85.56 210 ARG A O 1
ATOM 1734 N N . LEU A 1 211 ? 10.747 10.693 -18.466 1.00 86.31 211 LEU A N 1
ATOM 1735 C CA . LEU A 1 211 ? 10.259 12.069 -18.375 1.00 86.31 211 LEU A CA 1
ATOM 1736 C C . LEU A 1 211 ? 8.904 12.163 -17.657 1.00 86.31 211 LEU A C 1
ATOM 1738 O O . LEU A 1 211 ? 8.701 13.074 -16.856 1.00 86.31 211 LEU A O 1
ATOM 1742 N N . TYR A 1 212 ? 7.982 11.232 -17.920 1.00 86.56 212 TYR A N 1
ATOM 1743 C CA . TYR A 1 212 ? 6.673 11.191 -17.264 1.00 86.56 212 TYR A CA 1
ATOM 1744 C C . TYR A 1 212 ? 6.779 10.849 -15.773 1.00 86.56 212 TYR A C 1
ATOM 1746 O O . TYR A 1 212 ? 6.077 11.441 -14.956 1.00 86.56 212 TYR A O 1
ATOM 1754 N N . ALA A 1 213 ? 7.671 9.920 -15.414 1.00 82.56 213 ALA A N 1
ATOM 1755 C CA . ALA A 1 213 ? 7.897 9.509 -14.031 1.00 82.56 213 ALA A CA 1
ATOM 1756 C C . ALA A 1 213 ? 8.692 10.538 -13.201 1.00 82.56 213 ALA A C 1
ATOM 1758 O O . ALA A 1 213 ? 8.717 10.437 -11.973 1.00 82.56 213 ALA A O 1
ATOM 1759 N N . ALA A 1 214 ? 9.356 11.505 -13.841 1.00 82.12 214 ALA A N 1
ATOM 1760 C CA . ALA A 1 214 ? 10.150 12.510 -13.149 1.00 82.12 214 ALA A CA 1
ATOM 1761 C C . ALA A 1 214 ? 9.256 13.540 -12.421 1.00 82.12 214 ALA A C 1
ATOM 1763 O O . ALA A 1 214 ? 8.373 14.128 -13.051 1.00 82.12 214 ALA A O 1
ATOM 1764 N N . PRO A 1 215 ? 9.513 13.828 -11.127 1.00 80.00 215 PRO A N 1
ATOM 1765 C CA . PRO A 1 215 ? 8.740 14.813 -10.366 1.00 80.00 215 PRO A CA 1
ATOM 1766 C C . PRO A 1 215 ? 8.897 16.234 -10.935 1.00 80.00 215 PRO A C 1
ATOM 1768 O O . PRO A 1 215 ? 7.916 16.959 -11.056 1.00 80.00 215 PRO A O 1
ATOM 1771 N N . ASP A 1 216 ? 10.110 16.592 -11.375 1.00 87.38 216 ASP A N 1
ATOM 1772 C CA . ASP A 1 216 ? 10.434 17.882 -11.995 1.00 87.38 216 ASP A CA 1
ATOM 1773 C C . ASP A 1 216 ? 10.914 17.694 -13.439 1.00 87.38 216 ASP A C 1
ATOM 1775 O O . ASP A 1 216 ? 12.109 17.544 -13.715 1.00 87.38 216 ASP A O 1
ATOM 1779 N N . ARG A 1 217 ? 9.981 17.742 -14.391 1.00 86.81 217 ARG A N 1
ATOM 1780 C CA . ARG A 1 217 ? 10.249 17.474 -15.817 1.00 86.81 217 ARG A CA 1
ATOM 1781 C C . ARG A 1 217 ? 11.331 18.386 -16.406 1.00 86.81 217 ARG A C 1
ATOM 1783 O O . ARG A 1 217 ? 12.246 17.908 -17.064 1.00 86.81 217 ARG A O 1
ATOM 1790 N N . CYS A 1 218 ? 11.294 19.690 -16.120 1.00 85.44 218 CYS A N 1
ATOM 1791 C CA . CYS A 1 218 ? 12.289 20.643 -16.635 1.00 85.44 218 CYS A CA 1
ATOM 1792 C C . CYS A 1 218 ? 13.700 20.401 -16.079 1.00 85.44 218 CYS A C 1
ATOM 1794 O O . CYS A 1 218 ? 14.690 20.622 -16.778 1.00 85.44 218 CYS A O 1
ATOM 1796 N N . LYS A 1 219 ? 13.803 19.943 -14.826 1.00 87.06 219 LYS A N 1
ATOM 1797 C CA . LYS A 1 219 ? 15.083 19.575 -14.212 1.00 87.06 219 LYS A CA 1
ATOM 1798 C C . LYS A 1 219 ? 15.598 18.258 -14.790 1.00 87.06 219 LYS A C 1
ATOM 1800 O O . LYS A 1 219 ? 16.793 18.137 -15.041 1.00 87.06 219 LYS A O 1
ATOM 1805 N N . PHE A 1 220 ? 14.696 17.312 -15.053 1.00 87.69 220 PHE A N 1
ATOM 1806 C CA . PHE A 1 220 ? 15.018 16.046 -15.703 1.00 87.69 220 PHE A CA 1
ATOM 1807 C C . PHE A 1 220 ? 15.544 16.252 -17.127 1.00 87.69 220 PHE A C 1
ATOM 1809 O O . PHE A 1 220 ? 16.630 15.762 -17.422 1.00 87.69 220 PHE A O 1
ATOM 1816 N N . VAL A 1 221 ? 14.862 17.045 -17.966 1.00 86.75 221 VAL A N 1
ATOM 1817 C CA . VAL A 1 221 ? 15.286 17.311 -19.358 1.00 86.75 221 VAL A CA 1
ATOM 1818 C C . VAL A 1 221 ? 16.695 17.912 -19.421 1.00 86.75 221 VAL A C 1
ATOM 1820 O O . VAL A 1 221 ? 17.472 17.574 -20.310 1.00 86.75 221 VAL A O 1
ATOM 1823 N N . ARG A 1 222 ? 17.053 18.764 -18.450 1.00 84.88 222 ARG A N 1
ATOM 1824 C CA . ARG A 1 222 ? 18.381 19.396 -18.340 1.00 84.88 222 ARG A CA 1
ATOM 1825 C C . ARG A 1 222 ? 19.453 18.514 -17.689 1.00 84.88 222 ARG A C 1
ATOM 1827 O O . ARG A 1 222 ? 20.595 18.950 -17.568 1.00 84.88 222 ARG A O 1
ATOM 1834 N N . SER A 1 223 ? 19.112 17.311 -17.232 1.00 89.19 223 SER A N 1
ATOM 1835 C CA . SER A 1 223 ? 20.084 16.396 -16.628 1.00 89.19 223 SER A CA 1
ATOM 1836 C C . SER A 1 223 ? 20.977 15.742 -17.688 1.00 89.19 223 SER A C 1
ATOM 1838 O O . SER A 1 223 ? 20.537 15.477 -18.805 1.00 89.19 223 SER A O 1
ATOM 1840 N N . ILE A 1 224 ? 22.228 15.437 -17.324 1.00 87.62 224 ILE A N 1
ATOM 1841 C CA . ILE A 1 224 ? 23.212 14.813 -18.230 1.00 87.62 224 ILE A CA 1
ATOM 1842 C C . ILE A 1 224 ? 22.699 13.469 -18.772 1.00 87.62 224 ILE A C 1
ATOM 1844 O O . ILE A 1 224 ? 22.849 13.194 -19.956 1.00 87.62 224 ILE A O 1
ATOM 1848 N N . MET A 1 225 ? 22.039 12.662 -17.936 1.00 82.44 225 MET A N 1
ATOM 1849 C CA . MET A 1 225 ? 21.488 11.363 -18.347 1.00 82.44 225 MET A CA 1
ATOM 1850 C C . MET A 1 225 ? 20.385 11.512 -19.405 1.00 82.44 225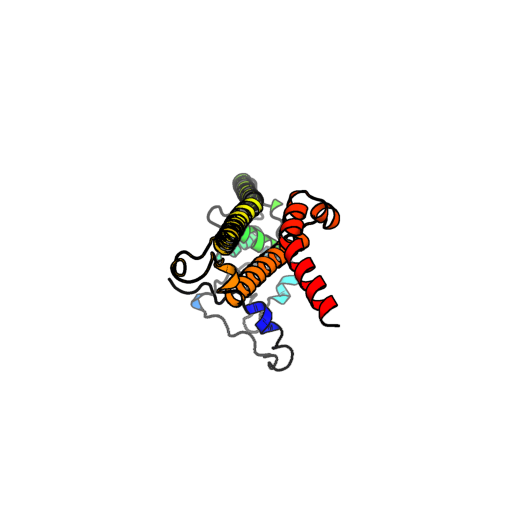 MET A C 1
ATOM 1852 O O . MET A 1 225 ? 20.401 10.814 -20.409 1.00 82.44 225 MET A O 1
ATOM 1856 N N . SER A 1 226 ? 19.478 12.479 -19.225 1.00 85.50 226 SER A N 1
ATOM 1857 C CA . SER A 1 226 ? 18.449 12.816 -20.221 1.00 85.50 226 SER A CA 1
ATOM 1858 C C . SER A 1 226 ? 19.054 13.368 -21.516 1.00 85.50 226 SER A C 1
ATOM 1860 O O . SER A 1 226 ? 18.550 13.097 -22.601 1.00 85.50 226 SER A O 1
ATOM 1862 N N . LEU A 1 227 ? 20.130 14.153 -21.423 1.00 87.19 227 LEU A N 1
ATOM 1863 C CA . LEU A 1 227 ? 20.796 14.717 -22.595 1.00 87.19 227 LEU A CA 1
ATOM 1864 C C . LEU A 1 227 ? 21.430 13.628 -23.475 1.00 87.19 227 LEU A C 1
ATOM 1866 O O . LEU A 1 227 ? 21.344 13.719 -24.697 1.00 87.19 227 LEU A O 1
ATOM 1870 N N . ILE A 1 228 ? 22.026 12.599 -22.865 1.00 87.94 228 ILE A N 1
ATOM 1871 C CA . ILE A 1 228 ? 22.601 11.454 -23.588 1.00 87.94 228 ILE A CA 1
ATOM 1872 C C . ILE A 1 228 ? 21.513 10.720 -24.384 1.00 87.94 228 ILE A C 1
ATOM 1874 O O . ILE A 1 228 ? 21.708 10.469 -25.573 1.00 87.94 228 ILE A O 1
ATOM 1878 N N . ASP A 1 229 ? 20.357 10.454 -23.768 1.00 86.56 229 ASP A N 1
ATOM 1879 C CA . ASP A 1 229 ? 19.222 9.799 -24.433 1.00 86.56 229 ASP A CA 1
ATOM 1880 C C . ASP A 1 229 ? 18.741 10.609 -25.660 1.00 86.56 229 ASP A C 1
ATOM 1882 O O . ASP A 1 229 ? 18.495 10.045 -26.726 1.00 86.56 229 ASP A O 1
ATOM 1886 N N . VAL A 1 230 ? 18.666 11.944 -25.548 1.00 88.50 230 VAL A N 1
ATOM 1887 C CA . VAL A 1 230 ? 18.266 12.831 -26.659 1.00 88.50 230 VAL A CA 1
ATOM 1888 C C . VAL A 1 230 ? 19.305 12.843 -27.782 1.00 88.50 230 VAL A C 1
ATOM 1890 O O . VAL A 1 230 ? 18.941 12.770 -28.954 1.00 88.50 230 VAL A O 1
ATOM 1893 N N . ILE A 1 231 ? 20.597 12.917 -27.451 1.00 89.62 231 ILE A N 1
ATOM 1894 C CA . ILE A 1 231 ? 21.677 12.916 -28.449 1.00 89.62 231 ILE A CA 1
ATOM 1895 C C . ILE A 1 231 ? 21.707 11.593 -29.226 1.00 89.62 231 ILE A C 1
ATOM 1897 O O . ILE A 1 231 ? 21.992 11.611 -30.420 1.00 89.62 231 ILE A O 1
ATOM 1901 N N . ALA A 1 232 ? 21.378 10.468 -28.588 1.00 84.81 232 ALA A N 1
ATOM 1902 C CA . ALA A 1 232 ? 21.377 9.157 -29.234 1.00 84.81 232 ALA A CA 1
ATOM 1903 C C . ALA A 1 232 ? 20.302 9.014 -30.330 1.00 84.81 232 ALA A C 1
ATOM 1905 O O . ALA A 1 232 ? 20.542 8.361 -31.341 1.00 84.81 232 ALA A O 1
ATOM 1906 N N . ILE A 1 233 ? 19.133 9.641 -30.162 1.00 87.88 233 ILE A N 1
ATOM 1907 C CA . ILE A 1 233 ? 18.012 9.540 -31.118 1.00 87.88 233 ILE A CA 1
ATOM 1908 C C . ILE A 1 233 ? 18.017 10.650 -32.179 1.00 87.88 233 ILE A C 1
ATOM 1910 O O . ILE A 1 233 ? 17.444 10.494 -33.258 1.00 87.88 233 ILE A O 1
ATOM 1914 N N . LEU A 1 234 ? 18.652 11.787 -31.880 1.00 86.50 234 LEU A N 1
ATOM 1915 C CA . LEU A 1 234 ? 18.592 13.003 -32.691 1.00 86.50 234 LEU A CA 1
ATOM 1916 C C . LEU A 1 234 ? 19.078 12.825 -34.148 1.00 86.50 234 LEU A C 1
ATOM 1918 O O . LEU A 1 234 ? 18.390 13.327 -35.040 1.00 86.50 234 LEU A O 1
ATOM 1922 N N . PRO A 1 235 ? 20.193 12.120 -34.442 1.00 86.31 235 PRO A N 1
ATOM 1923 C CA . PRO A 1 235 ? 20.688 11.970 -35.813 1.00 86.31 235 PRO A CA 1
ATOM 1924 C C . PRO A 1 235 ? 19.669 11.322 -36.756 1.00 86.31 235 PRO A C 1
ATOM 1926 O O . PRO A 1 235 ? 19.501 11.780 -37.886 1.00 86.31 235 PRO A O 1
ATOM 1929 N N . TYR A 1 236 ? 18.935 10.317 -36.270 1.00 86.31 236 TYR A N 1
ATOM 1930 C CA . TYR A 1 236 ? 17.912 9.617 -37.044 1.00 86.31 236 TYR A CA 1
ATOM 1931 C C . TYR A 1 236 ? 16.738 10.541 -37.404 1.00 86.31 236 TYR A C 1
ATOM 1933 O O . TYR A 1 236 ? 16.338 10.635 -38.566 1.00 86.31 236 TYR A O 1
ATOM 1941 N N . TYR A 1 237 ? 16.227 11.299 -36.427 1.00 86.12 237 TYR A N 1
ATOM 1942 C CA . TYR A 1 237 ? 15.132 12.248 -36.658 1.00 86.12 237 TYR A CA 1
ATOM 1943 C C . TYR A 1 237 ? 15.526 13.403 -37.588 1.00 86.12 237 TYR A C 1
ATOM 1945 O O . TYR A 1 237 ? 14.709 13.833 -38.404 1.00 86.12 237 TYR A O 1
ATOM 1953 N N . ILE A 1 238 ? 16.772 13.885 -37.509 1.00 87.56 238 ILE A N 1
ATOM 1954 C CA . ILE A 1 238 ? 17.297 14.889 -38.447 1.00 87.56 238 ILE A CA 1
ATOM 1955 C C . ILE A 1 238 ? 17.378 14.306 -39.864 1.00 87.56 238 ILE A C 1
ATOM 1957 O O . ILE A 1 238 ? 16.939 14.959 -40.811 1.00 87.56 238 ILE A O 1
ATOM 1961 N N . GLY A 1 239 ? 17.888 13.078 -40.015 1.00 82.50 239 GLY A N 1
ATOM 1962 C CA . GLY A 1 239 ? 17.953 12.380 -41.302 1.00 82.50 239 GLY A CA 1
ATOM 1963 C C . GLY A 1 239 ? 16.580 12.245 -41.965 1.00 82.50 239 GLY A C 1
ATOM 1964 O O . GLY A 1 239 ? 16.422 12.604 -43.133 1.00 82.50 239 GLY A O 1
ATOM 1965 N N . LEU A 1 240 ? 15.567 11.838 -41.194 1.00 82.25 240 LEU A N 1
ATOM 1966 C CA . LEU A 1 240 ? 14.186 11.732 -41.666 1.00 82.25 240 LEU A CA 1
ATOM 1967 C C . LEU A 1 240 ? 13.611 13.099 -42.082 1.00 82.25 240 LEU A C 1
ATOM 1969 O O . LEU A 1 240 ? 13.028 13.225 -43.157 1.00 82.25 240 LEU A O 1
ATOM 1973 N N . GLY A 1 241 ? 13.813 14.145 -41.271 1.00 79.38 241 GLY A N 1
ATOM 1974 C CA . GLY A 1 241 ? 13.335 15.500 -41.577 1.00 79.38 241 GLY A CA 1
ATOM 1975 C C . GLY A 1 241 ? 13.958 16.093 -42.847 1.00 79.38 241 GLY A C 1
ATOM 1976 O O . GLY A 1 241 ? 13.274 16.756 -43.629 1.00 79.38 241 GLY A O 1
ATOM 1977 N N . LEU A 1 242 ? 15.239 15.811 -43.102 1.00 79.69 242 LEU A N 1
ATOM 1978 C CA . LEU A 1 242 ? 15.930 16.233 -44.325 1.00 79.69 242 LEU A CA 1
ATOM 1979 C C . LEU A 1 242 ? 15.471 15.456 -45.567 1.00 79.69 242 LEU A C 1
ATOM 1981 O O . LEU A 1 242 ? 15.440 16.028 -46.655 1.00 79.69 242 LEU A O 1
ATOM 1985 N N . GLN A 1 243 ? 15.109 14.178 -45.428 1.00 72.50 243 GLN A N 1
ATOM 1986 C CA . GLN A 1 243 ? 14.551 13.389 -46.529 1.00 72.50 243 GLN A CA 1
ATOM 1987 C C . GLN A 1 243 ? 13.132 13.838 -46.896 1.00 72.50 243 GLN A C 1
ATOM 1989 O O . GLN A 1 243 ? 12.838 13.979 -48.080 1.00 72.50 243 GLN A O 1
ATOM 1994 N N . VAL A 1 244 ? 12.279 14.147 -45.913 1.00 67.81 244 VAL A N 1
ATOM 1995 C CA . VAL A 1 244 ? 10.922 14.675 -46.161 1.00 67.81 244 VAL A CA 1
ATOM 1996 C C . VAL A 1 244 ? 10.972 16.024 -46.888 1.00 67.81 244 VAL A C 1
ATOM 1998 O O . VAL A 1 244 ? 10.245 16.217 -47.858 1.00 67.81 244 VAL A O 1
ATOM 2001 N N . ASN A 1 245 ? 11.886 16.920 -46.501 1.00 63.03 245 ASN A N 1
ATOM 2002 C CA . ASN A 1 245 ? 12.068 18.223 -47.160 1.00 63.03 245 ASN A CA 1
ATOM 2003 C C . ASN A 1 245 ? 12.669 18.146 -48.576 1.00 63.03 245 ASN A C 1
ATOM 2005 O O . ASN A 1 245 ? 12.728 19.165 -49.252 1.00 63.03 245 ASN A O 1
ATOM 2009 N N . LYS A 1 246 ? 13.152 16.977 -49.019 1.00 57.22 246 LYS A N 1
ATOM 2010 C CA . LYS A 1 246 ? 13.589 16.744 -50.408 1.00 57.22 246 LYS A CA 1
ATOM 2011 C C . LYS A 1 246 ? 12.484 16.174 -51.303 1.00 57.22 246 LYS A C 1
ATOM 2013 O O . LYS A 1 246 ? 12.685 16.088 -52.510 1.00 57.22 246 LYS A O 1
ATOM 2018 N N . ILE A 1 247 ? 11.375 15.718 -50.719 1.00 55.56 247 ILE A N 1
ATOM 2019 C CA . ILE A 1 247 ? 10.253 15.076 -51.426 1.00 55.56 247 ILE A CA 1
ATOM 2020 C C . ILE A 1 247 ? 9.117 16.087 -51.709 1.00 55.56 247 ILE A C 1
ATOM 2022 O O . ILE A 1 247 ? 8.230 15.800 -52.512 1.00 55.56 247 ILE A O 1
ATOM 2026 N N . PHE A 1 248 ? 9.183 17.281 -51.111 1.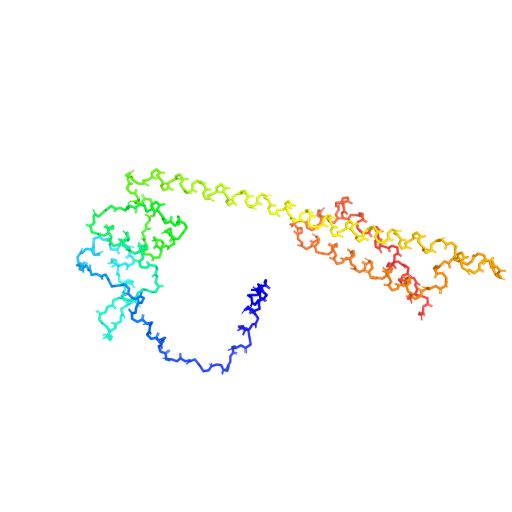00 44.00 248 PHE A N 1
ATOM 2027 C CA . PHE A 1 248 ? 8.386 18.467 -51.449 1.00 44.00 248 PHE A CA 1
ATOM 2028 C C . PHE A 1 248 ? 9.249 19.504 -52.172 1.00 44.00 248 PHE A C 1
ATOM 2030 O O . PHE A 1 248 ? 8.681 20.237 -53.012 1.00 44.00 248 PHE A O 1
#

Sequence (248 aa):
MGSSAAAAWLPFAKASAVGWSPISRTSLPKPPAALKRRYDTWKNTLERFPETLLGSNEREFFYDEDAKEYFFDRDPDLFRHILAFYRTGRLHYPQTECLVSYEEELAFFGIIPDLISDCCYEDYKDKKRENQERLMEERIDAPEKRKDLTFRVTGFFIAVSVLCNIIETIPCKYLAHTYGSISCGDLYEKQFFVLDTACVVIFTIEYLFRLYAAPDRCKFVRSIMSLIDVIAILPYYIGLGLQVNKIF

Secondary structure (DSSP, 8-state):
-----SGGGHHHHTTS-TTTS----SPPPPPPGGG-------HHHHTT-TTSTTTSGGGGGGEETTTTEE---S-TTTHHHHHHHHHHS-B---TTS-HHHHHHHHHHTT--GGGB-HHHHHHHHHHHHHHHHHHHHHHHHHHHHHHHHHHHHHHHHHHHHHHHHHHHHSB-GGGTTTSS--BHHHHSHHHHHHHHHHHHHHHHHHHHHHHHH-SSHHHHHTSHHHHHHHHHHHHHHHHHHHHHTTT-

Radius of gyration: 32.82 Å; chains: 1; bounding box: 71×44×89 Å

InterPro domains:
  IPR000210 BTB/POZ domain [SM00225] (33-127)
  IPR003131 Potassium channel tetramerisation-type BTB domain [PF02214] (38-119)
  IPR003974 Potassium channel, voltage dependent, Kv3 [PR01498] (70-83)
  IPR003974 Potassium channel, voltage dependent, Kv3 [PR01498] (85-100)
  IPR003974 Potassium channel, voltage dependent, Kv3 [PR01498] (103-124)
  IPR005821 Ion transport domain [PF00520] (156-242)
  IPR011333 SKP1/BTB/POZ domain superfamily [G3DSA:3.30.710.10] (36-128)
  IPR011333 SKP1/BTB/POZ domain superfamily [SSF54695] (38-131)
  IPR021645 Shal-type voltage-gated potassium channels, N-terminal [PF11601] (5-29)
  IPR027359 Voltage-dependent channel domain superfamily [G3DSA:1.20.120.350] (129-247)
  IPR028325 Voltage-gated potassium channel [PTHR11537] (38-243)

pLDDT: mean 82.06, std 16.23, range [38.47, 97.62]

Organism: Meloidogyne hapla (NCBI:txid6305)